Protein AF-A0AAW2CF55-F1 (afdb_monomer)

InterPro domains:
  IPR041266 EDS1, EP domain [PF18117] (51-188)
  IPR044214 EDS1-like [PTHR47090] (1-187)

Sequence (195 aa):
MNTTLKGLGLSTRARLCLRVVGELGNRKDGNQKRIDAKKTDIERAMNYLQEDYRLHCG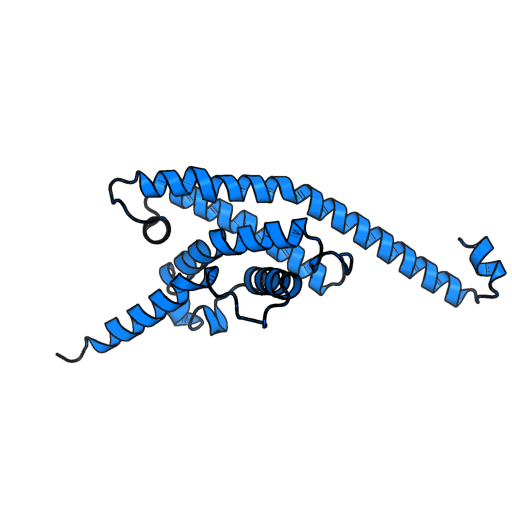QSVSSLGCYDAFKLQETYTDFDAHVKGLELAGIWDEIIEMLKRYELPNAFKGEKKWVELGTRYCRFSEPLSITNYYRHLKNKDTRAYMDRGRPKHYRFTQRWFEHAQRMPIGSCGESCFWANVEELCIKTSGLGGFA

Nearest PDB structures (foldseek):
  8zf0-assembly1_B  TM=9.505E-01  e=4.241E-12  Oryza sativa Japonica Group
  8yn1-assembly1_A  TM=9.330E-01  e=7.347E-10  Arabidopsis thaliana
  8zw9-assembly1_B  TM=8.986E-01  e=1.835E-09  Arabidopsis thaliana
  7xdd-assembly1_B  TM=8.530E-01  e=7.347E-10  Arabidopsis thaliana
  7xey-assembly1_A  TM=8.522E-01  e=1.442E-09  Arabidopsis thaliana

Structure (mmCIF, N/CA/C/O backbone):
data_AF-A0AAW2CF55-F1
#
_entry.id   AF-A0AAW2CF55-F1
#
loop_
_atom_site.group_PDB
_atom_site.id
_atom_site.type_symbol
_atom_site.label_atom_id
_atom_site.label_alt_id
_atom_site.label_comp_id
_atom_site.label_asym_id
_atom_site.label_entity_id
_atom_site.label_seq_id
_atom_site.pdbx_PDB_ins_code
_atom_site.Cartn_x
_atom_site.Cartn_y
_atom_site.Cartn_z
_atom_site.occupancy
_atom_site.B_iso_or_equiv
_atom_site.auth_seq_id
_atom_site.auth_comp_id
_atom_site.auth_asym_id
_atom_site.auth_atom_id
_atom_site.pdbx_PDB_model_num
ATOM 1 N N . MET A 1 1 ? -17.648 1.651 35.417 1.00 64.19 1 MET A N 1
ATOM 2 C CA . MET A 1 1 ? -18.608 1.309 34.337 1.00 64.19 1 MET A CA 1
ATOM 3 C C . MET A 1 1 ? -19.873 0.616 34.852 1.00 64.19 1 MET A C 1
ATOM 5 O O . MET A 1 1 ? -20.956 1.099 34.572 1.00 64.19 1 MET A O 1
ATOM 9 N N . ASN A 1 2 ? -19.795 -0.481 35.619 1.00 67.38 2 ASN A N 1
ATOM 10 C CA . ASN A 1 2 ? -20.988 -1.278 35.966 1.00 67.38 2 ASN A CA 1
ATOM 11 C C . ASN A 1 2 ? -22.012 -0.547 36.872 1.00 67.38 2 ASN A C 1
ATOM 13 O O . ASN A 1 2 ? -23.214 -0.697 36.682 1.00 67.38 2 ASN A O 1
ATOM 17 N N . THR A 1 3 ? -21.554 0.279 37.816 1.00 71.44 3 THR A N 1
ATOM 18 C CA . THR A 1 3 ? -22.398 1.147 38.664 1.00 71.44 3 THR A CA 1
ATOM 19 C C . THR A 1 3 ? -23.093 2.244 37.856 1.00 71.44 3 THR A C 1
ATOM 21 O O . THR A 1 3 ? -24.298 2.429 37.986 1.00 71.44 3 THR A O 1
ATOM 24 N N . THR A 1 4 ? -22.372 2.890 36.938 1.00 73.88 4 THR A N 1
ATOM 25 C CA . THR A 1 4 ? -22.913 3.899 36.012 1.00 73.88 4 THR A CA 1
ATOM 26 C C . THR A 1 4 ? -23.970 3.310 35.073 1.00 73.88 4 THR A C 1
ATOM 28 O O . THR A 1 4 ? -25.042 3.876 34.908 1.00 73.88 4 THR A O 1
ATOM 31 N N . LEU A 1 5 ? -23.711 2.125 34.506 1.00 77.69 5 LEU A N 1
ATOM 32 C CA . LEU A 1 5 ? -24.647 1.446 33.603 1.00 77.69 5 LEU A CA 1
ATOM 33 C C . LEU A 1 5 ? -25.899 0.919 34.327 1.00 77.69 5 LEU A C 1
ATOM 35 O O . LEU A 1 5 ? -26.957 0.814 33.712 1.00 77.69 5 LEU A O 1
ATOM 39 N N . LYS A 1 6 ? -25.797 0.587 35.624 1.00 74.69 6 LYS A N 1
ATOM 40 C CA . LYS A 1 6 ? -26.963 0.293 36.476 1.00 74.69 6 LYS A CA 1
ATOM 41 C C . LYS A 1 6 ? -27.821 1.542 36.702 1.00 74.69 6 LYS A C 1
ATOM 43 O O . LYS A 1 6 ? -29.037 1.435 36.619 1.00 74.69 6 LYS A O 1
ATOM 48 N N . GLY A 1 7 ? -27.195 2.703 36.915 1.00 82.69 7 GLY A N 1
ATOM 49 C CA . GLY A 1 7 ? -27.890 3.992 37.050 1.00 82.69 7 GLY A CA 1
ATOM 50 C C . GLY A 1 7 ? -28.679 4.414 35.803 1.00 82.69 7 GLY A C 1
ATOM 51 O O . GLY A 1 7 ? -29.640 5.160 35.920 1.00 82.69 7 GLY A O 1
ATOM 52 N N . LEU A 1 8 ? -28.329 3.879 34.628 1.00 87.69 8 LEU A N 1
ATOM 53 C CA . LEU A 1 8 ? -29.045 4.092 33.362 1.00 87.69 8 LEU A CA 1
ATOM 54 C C . LEU A 1 8 ? -30.219 3.117 33.132 1.00 87.69 8 LEU A C 1
ATOM 56 O O . LEU A 1 8 ? -30.770 3.075 32.036 1.00 87.69 8 LEU A O 1
ATOM 60 N N . GLY A 1 9 ? -30.572 2.273 34.109 1.00 90.38 9 GLY A N 1
ATOM 61 C CA . GLY A 1 9 ? -31.690 1.325 33.984 1.00 90.38 9 GLY A CA 1
ATOM 62 C C . GLY A 1 9 ? -31.460 0.172 32.993 1.00 90.38 9 GLY A C 1
ATOM 63 O O . GLY A 1 9 ? -32.392 -0.556 32.662 1.00 90.38 9 GLY A O 1
ATOM 64 N N . LEU A 1 10 ? -30.227 -0.033 32.513 1.00 90.94 10 LEU A N 1
ATOM 65 C CA . LEU A 1 10 ? -29.921 -1.063 31.515 1.00 90.94 10 LEU A CA 1
ATOM 66 C C . LEU A 1 10 ? -30.079 -2.477 32.081 1.00 90.94 10 LEU A C 1
ATOM 68 O O . LEU A 1 10 ? -29.616 -2.768 33.186 1.00 90.94 10 LEU A O 1
ATOM 72 N N . SER A 1 11 ? -30.630 -3.397 31.285 1.00 93.56 11 SER A N 1
ATOM 73 C CA . SER A 1 11 ? -30.715 -4.817 31.648 1.00 93.56 11 SER A CA 1
ATOM 74 C C . SER A 1 11 ? -29.328 -5.457 31.803 1.00 93.56 11 SER A C 1
ATOM 76 O O . SER A 1 11 ? -28.333 -4.989 31.243 1.00 93.56 11 SER A O 1
ATOM 78 N N . THR A 1 12 ? -29.235 -6.575 32.531 1.00 91.69 12 THR A N 1
ATOM 79 C CA . THR A 1 12 ? -27.969 -7.321 32.672 1.00 91.69 12 THR A CA 1
ATOM 80 C C . THR A 1 12 ? -27.378 -7.709 31.317 1.00 91.69 12 THR A C 1
ATOM 82 O O . THR A 1 12 ? -26.177 -7.542 31.114 1.00 91.69 12 THR A O 1
ATOM 85 N N . ARG A 1 13 ? -28.218 -8.142 30.366 1.00 93.62 13 ARG A N 1
ATOM 86 C CA . ARG A 1 13 ? -27.789 -8.484 29.003 1.00 93.62 13 ARG A CA 1
ATOM 87 C C . ARG A 1 13 ? -27.205 -7.274 28.274 1.00 93.62 13 ARG A C 1
ATOM 89 O O . ARG A 1 13 ? -26.109 -7.380 27.736 1.00 93.62 13 ARG A O 1
ATOM 96 N N . ALA A 1 14 ? -27.881 -6.124 28.314 1.00 93.62 14 ALA A N 1
ATOM 97 C CA . ALA A 1 14 ? -27.384 -4.899 27.685 1.00 93.62 14 ALA A CA 1
ATOM 98 C C . ALA A 1 14 ? -26.019 -4.476 28.257 1.00 93.62 14 ALA A C 1
ATOM 100 O O . ALA A 1 14 ? -25.100 -4.150 27.507 1.00 93.62 14 ALA A O 1
ATOM 101 N N . ARG A 1 15 ? -25.840 -4.566 29.582 1.00 93.06 15 ARG A N 1
ATOM 102 C CA . ARG A 1 15 ? -24.554 -4.269 30.236 1.00 93.06 15 ARG A CA 1
ATOM 103 C C . ARG A 1 15 ? -23.432 -5.220 29.812 1.00 93.06 15 ARG A C 1
ATOM 105 O O . ARG A 1 15 ? -22.301 -4.770 29.640 1.00 93.06 15 ARG A O 1
ATOM 112 N N . LEU A 1 16 ? -23.726 -6.512 29.641 1.00 93.75 16 LEU A N 1
ATOM 113 C CA . LEU A 1 16 ? -22.752 -7.491 29.144 1.00 93.75 16 LEU A CA 1
ATOM 114 C C . LEU A 1 16 ? -22.355 -7.196 27.695 1.00 93.75 16 LEU A C 1
ATOM 116 O O . LEU A 1 16 ? -21.165 -7.164 27.396 1.00 93.75 16 LEU A O 1
ATOM 120 N N . CYS A 1 17 ? -23.319 -6.896 26.820 1.00 94.62 17 CYS A N 1
ATOM 121 C CA . CYS A 1 17 ? -23.030 -6.499 25.441 1.00 94.62 17 CYS A CA 1
ATOM 122 C C . CYS A 1 17 ? -22.121 -5.260 25.387 1.00 94.62 17 CYS A C 1
ATOM 124 O O . CYS A 1 17 ? -21.127 -5.266 24.666 1.00 94.62 17 CYS A O 1
ATOM 126 N N . LEU A 1 18 ? -22.398 -4.231 26.197 1.00 94.06 18 LEU A N 1
ATOM 127 C CA . LEU A 1 18 ? -21.553 -3.033 26.268 1.00 94.06 18 LEU A CA 1
ATOM 128 C C . LEU A 1 18 ? -20.136 -3.330 26.773 1.00 94.06 18 LEU A C 1
ATOM 130 O O . LEU A 1 18 ? -19.180 -2.734 26.283 1.00 94.06 18 LEU A O 1
ATOM 134 N N . ARG A 1 19 ? -19.976 -4.268 27.716 1.00 93.00 19 ARG A N 1
ATOM 135 C CA . ARG A 1 19 ? -18.647 -4.711 28.164 1.00 93.00 19 ARG A CA 1
ATOM 136 C C . ARG A 1 19 ? -17.863 -5.354 27.024 1.00 93.00 19 ARG A C 1
ATOM 138 O O . ARG A 1 19 ? -16.717 -4.981 26.811 1.00 93.00 19 ARG A O 1
ATOM 145 N N . VAL A 1 20 ? -18.490 -6.265 26.279 1.00 93.94 20 VAL A N 1
ATOM 146 C CA . VAL A 1 20 ? -17.856 -6.931 25.130 1.00 93.94 20 VAL A CA 1
ATOM 147 C C . VAL A 1 20 ? -17.437 -5.909 24.070 1.00 93.94 20 VAL A C 1
ATOM 149 O O . VAL A 1 20 ? -16.330 -5.993 23.545 1.00 93.94 20 VAL A O 1
ATOM 152 N N . VAL A 1 21 ? -18.276 -4.903 23.795 1.00 93.19 21 VAL A N 1
ATOM 153 C CA . VAL A 1 21 ? -17.929 -3.796 22.887 1.00 93.19 21 VAL A CA 1
ATOM 154 C C . VAL A 1 21 ? -16.728 -2.999 23.410 1.00 93.19 21 VAL A C 1
ATOM 156 O O . VAL A 1 21 ? -15.814 -2.707 22.641 1.00 93.19 21 VAL A O 1
ATOM 159 N N . GLY A 1 22 ? -16.685 -2.690 24.709 1.00 93.44 22 GLY A N 1
ATOM 160 C CA . GLY A 1 22 ? -15.542 -2.012 25.330 1.00 93.44 22 GLY A CA 1
ATOM 161 C C . GLY A 1 22 ? -14.242 -2.820 25.22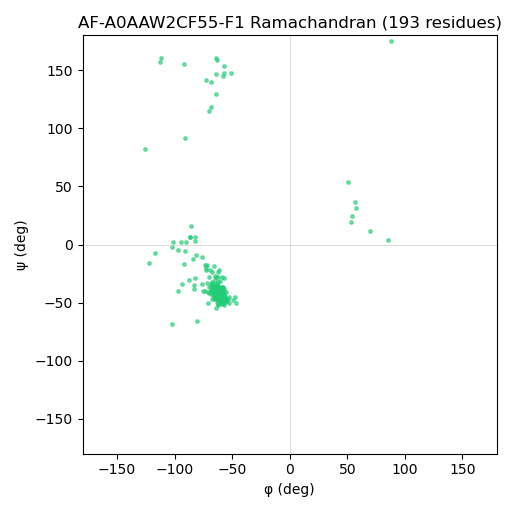9 1.00 93.44 22 GLY A C 1
ATOM 162 O O . GLY A 1 22 ? -13.205 -2.289 24.843 1.00 93.44 22 GLY A O 1
ATOM 163 N N . GLU A 1 23 ? -14.298 -4.124 25.498 1.00 95.94 23 GLU A N 1
ATOM 164 C CA . GLU A 1 23 ? -13.148 -5.025 25.353 1.00 95.94 23 GLU A CA 1
ATOM 165 C C . GLU A 1 23 ? -12.686 -5.170 23.899 1.00 95.94 23 GLU A C 1
ATOM 167 O O . GLU A 1 23 ? -11.490 -5.320 23.646 1.00 95.94 23 GLU A O 1
ATOM 172 N N . LEU A 1 24 ? -13.612 -5.133 22.936 1.00 95.38 24 LEU A N 1
ATOM 173 C CA . LEU A 1 24 ? -13.274 -5.104 21.516 1.00 95.38 24 LEU A CA 1
ATOM 174 C C . LEU A 1 24 ? -12.542 -3.805 21.152 1.00 95.38 24 LEU A C 1
ATOM 176 O O . LEU A 1 24 ? -11.552 -3.861 20.427 1.00 95.38 24 LEU A O 1
ATOM 180 N N . GLY A 1 25 ? -12.982 -2.658 21.681 1.00 95.69 25 GLY A N 1
ATOM 181 C CA . GLY A 1 25 ? -12.283 -1.377 21.531 1.00 95.69 25 GLY A CA 1
ATOM 182 C C . GLY A 1 25 ? -10.843 -1.446 22.044 1.00 95.69 25 GLY A C 1
ATOM 183 O O . GLY A 1 25 ? -9.908 -1.213 21.284 1.00 95.69 25 GLY A O 1
ATOM 184 N N . ASN A 1 26 ? -10.655 -1.916 23.280 1.00 96.62 26 ASN A N 1
ATOM 185 C CA . ASN A 1 26 ? -9.322 -2.082 23.872 1.00 96.62 26 ASN A CA 1
ATOM 186 C C . ASN A 1 26 ? -8.416 -3.011 23.042 1.00 96.62 26 ASN A C 1
ATOM 188 O O . ASN A 1 26 ? -7.215 -2.767 22.917 1.00 96.62 26 ASN A O 1
ATOM 192 N N . ARG A 1 27 ? -8.980 -4.077 22.454 1.00 97.62 27 ARG A N 1
ATOM 193 C CA . ARG A 1 27 ? -8.248 -4.975 21.548 1.00 97.62 27 ARG A CA 1
ATOM 194 C C . ARG A 1 27 ? -7.804 -4.264 20.270 1.00 97.62 27 ARG A C 1
ATOM 196 O O . ARG A 1 27 ? -6.652 -4.428 19.874 1.00 97.62 27 ARG A O 1
ATOM 203 N N . LYS A 1 28 ? -8.672 -3.449 19.657 1.00 98.06 28 LYS A N 1
ATOM 204 C CA . LYS A 1 28 ? -8.317 -2.632 18.484 1.00 98.06 28 LYS A CA 1
ATOM 205 C C . LYS A 1 28 ? -7.195 -1.645 18.800 1.00 98.06 28 LYS A C 1
ATOM 207 O O . LYS A 1 28 ? -6.267 -1.522 18.008 1.00 98.06 28 LYS A O 1
ATOM 212 N N . ASP A 1 29 ? -7.229 -1.013 19.969 1.00 97.25 29 ASP A N 1
ATOM 213 C CA . ASP A 1 29 ? -6.182 -0.079 20.399 1.00 97.25 29 ASP A CA 1
ATOM 214 C C . ASP A 1 29 ? -4.847 -0.793 20.665 1.00 97.25 29 ASP A C 1
ATOM 216 O O . ASP A 1 29 ? -3.778 -0.296 20.309 1.00 97.25 29 ASP A O 1
ATOM 220 N N . GLY A 1 30 ? -4.885 -1.989 21.259 1.00 98.19 30 GLY A N 1
ATOM 221 C CA . GLY A 1 30 ? -3.695 -2.828 21.428 1.00 98.19 30 GLY A CA 1
ATOM 222 C C . GLY A 1 30 ? -3.086 -3.255 20.089 1.00 98.19 30 GLY A C 1
ATOM 223 O O . GLY A 1 30 ? -1.872 -3.183 19.897 1.00 98.19 30 GLY A O 1
ATOM 224 N N . ASN A 1 31 ? -3.933 -3.640 19.136 1.00 98.19 31 ASN A N 1
ATOM 225 C CA . ASN A 1 31 ? -3.533 -3.960 17.770 1.00 98.19 31 ASN A CA 1
ATOM 226 C C . ASN A 1 31 ? -2.918 -2.756 17.047 1.00 98.19 31 ASN A C 1
ATOM 228 O O . ASN A 1 31 ? -1.863 -2.895 16.431 1.00 98.19 31 ASN A O 1
ATOM 232 N N . GLN A 1 32 ? -3.522 -1.574 17.189 1.00 97.81 32 GLN A N 1
ATOM 233 C CA . GLN A 1 32 ? -2.989 -0.327 16.649 1.00 97.81 32 GLN A CA 1
ATOM 234 C C . GLN A 1 32 ? -1.568 -0.065 17.147 1.00 97.81 32 GLN A C 1
ATOM 236 O O . GLN A 1 32 ? -0.678 0.187 16.343 1.00 97.81 32 GLN A O 1
ATOM 241 N N . LYS A 1 33 ? -1.326 -0.195 18.457 1.00 98.00 33 LYS A N 1
ATOM 242 C CA . LYS A 1 33 ? 0.010 -0.004 19.048 1.00 98.00 33 LYS A CA 1
ATOM 243 C C . LYS A 1 33 ? 1.042 -0.985 18.490 1.00 98.00 33 LYS A C 1
ATOM 245 O O . LYS A 1 33 ? 2.177 -0.595 18.236 1.00 98.00 33 LYS A O 1
ATOM 250 N N . ARG A 1 34 ? 0.654 -2.248 18.275 1.00 97.75 34 ARG A N 1
ATOM 251 C CA . ARG A 1 34 ? 1.528 -3.267 17.666 1.00 97.75 34 ARG A CA 1
ATOM 252 C C . ARG A 1 34 ? 1.887 -2.922 16.222 1.00 97.75 34 ARG A C 1
ATOM 254 O O . ARG A 1 34 ? 3.031 -3.107 15.828 1.00 97.75 34 ARG A O 1
ATOM 261 N N . ILE A 1 35 ? 0.927 -2.420 15.448 1.00 97.75 35 ILE A N 1
ATOM 262 C CA . ILE A 1 35 ? 1.153 -1.978 14.068 1.00 97.75 35 ILE A CA 1
ATOM 263 C C . ILE A 1 35 ? 1.983 -0.689 14.024 1.00 97.75 35 ILE A C 1
ATOM 265 O O . ILE A 1 35 ? 2.925 -0.599 13.243 1.00 97.75 35 ILE A O 1
ATOM 269 N N . ASP A 1 36 ? 1.720 0.267 14.915 1.00 97.44 36 ASP A N 1
ATOM 270 C CA . ASP A 1 36 ? 2.527 1.482 15.066 1.00 97.44 36 ASP A CA 1
ATOM 271 C C . ASP A 1 36 ? 3.989 1.163 15.410 1.00 97.44 36 ASP A C 1
ATOM 273 O O . ASP A 1 36 ? 4.890 1.811 14.880 1.00 97.44 36 ASP A O 1
ATOM 277 N N . ALA A 1 37 ? 4.248 0.129 16.215 1.00 97.31 37 ALA A N 1
ATOM 278 C CA . ALA A 1 37 ? 5.608 -0.314 16.520 1.00 97.31 37 ALA A CA 1
ATOM 279 C C . ALA A 1 37 ? 6.371 -0.836 15.286 1.00 97.31 37 ALA A C 1
ATOM 281 O O . ALA A 1 37 ? 7.588 -0.704 15.237 1.00 97.31 37 ALA A O 1
ATOM 282 N N . LYS A 1 38 ? 5.675 -1.367 14.269 1.00 97.19 38 LYS A N 1
ATOM 283 C CA . LYS A 1 38 ? 6.289 -1.832 13.008 1.00 97.19 38 LYS A CA 1
ATOM 284 C C . LYS A 1 38 ? 6.673 -0.694 12.067 1.00 97.19 38 LYS A C 1
ATOM 286 O O . LYS A 1 38 ? 7.362 -0.925 11.076 1.00 97.19 38 LYS A O 1
ATOM 291 N N . LYS A 1 39 ? 6.237 0.540 12.346 1.00 96.81 39 LYS A N 1
ATOM 292 C CA . LYS A 1 39 ? 6.522 1.699 11.493 1.00 96.81 39 LYS A CA 1
ATOM 293 C C . LYS A 1 39 ? 8.024 1.905 11.297 1.00 96.81 39 LYS A C 1
ATOM 295 O O . LYS A 1 39 ? 8.445 2.183 10.182 1.00 96.81 39 LYS A O 1
ATOM 300 N N . THR A 1 40 ? 8.820 1.727 12.346 1.00 96.25 40 THR A N 1
ATOM 301 C CA . THR A 1 40 ? 10.280 1.882 12.284 1.00 96.25 40 THR A CA 1
ATOM 302 C C . THR A 1 40 ? 10.925 0.886 11.322 1.00 96.25 40 THR A C 1
ATOM 304 O O . THR A 1 40 ? 11.816 1.263 10.565 1.00 96.25 40 THR A O 1
ATOM 307 N N . ASP A 1 41 ? 10.452 -0.360 11.293 1.00 96.19 41 ASP A N 1
ATOM 308 C CA . ASP A 1 41 ? 10.946 -1.383 10.368 1.00 96.19 41 ASP A CA 1
ATOM 309 C C . ASP A 1 41 ? 10.529 -1.080 8.924 1.00 96.19 41 ASP A C 1
ATOM 311 O O . ASP A 1 41 ? 11.357 -1.164 8.015 1.00 96.19 41 ASP A O 1
ATOM 315 N N . ILE A 1 42 ? 9.281 -0.635 8.720 1.00 97.50 42 ILE A N 1
ATOM 316 C CA . ILE A 1 42 ? 8.797 -0.167 7.413 1.00 97.50 42 ILE A CA 1
ATOM 317 C C . ILE A 1 42 ? 9.664 0.997 6.909 1.00 97.50 42 ILE A C 1
ATOM 319 O O . ILE A 1 42 ? 10.080 1.013 5.753 1.00 97.50 42 ILE A O 1
ATOM 323 N N . GLU A 1 43 ? 9.930 1.988 7.759 1.00 96.44 43 GLU A N 1
ATOM 324 C CA . GLU A 1 43 ? 10.740 3.155 7.408 1.00 96.44 43 GLU A CA 1
ATOM 325 C C . GLU A 1 43 ? 12.185 2.771 7.103 1.00 96.44 43 GLU A C 1
ATOM 327 O O . GLU A 1 43 ? 12.720 3.226 6.097 1.00 96.44 43 GLU A O 1
ATOM 332 N N . ARG A 1 44 ? 12.791 1.882 7.898 1.00 95.81 44 ARG A N 1
ATOM 333 C CA . ARG A 1 44 ? 14.150 1.384 7.656 1.00 95.81 44 ARG A CA 1
ATOM 334 C C . ARG A 1 44 ? 14.259 0.692 6.297 1.00 95.81 44 ARG A C 1
ATOM 336 O O . ARG A 1 44 ? 15.140 1.035 5.514 1.00 95.81 44 ARG A O 1
ATOM 343 N N . ALA A 1 45 ? 13.359 -0.248 6.004 1.00 96.19 45 ALA A N 1
ATOM 344 C CA . ALA A 1 45 ? 13.360 -0.965 4.731 1.00 96.19 45 ALA A CA 1
ATOM 345 C C . ALA A 1 45 ? 13.083 -0.026 3.545 1.00 96.19 45 ALA A C 1
ATOM 347 O O . ALA A 1 45 ? 13.723 -0.139 2.503 1.00 96.19 45 ALA A O 1
ATOM 348 N N . MET A 1 46 ? 12.173 0.940 3.700 1.00 95.44 46 MET A N 1
ATOM 349 C CA . MET A 1 46 ? 11.909 1.927 2.653 1.00 95.44 46 MET A CA 1
ATOM 350 C C . MET A 1 46 ? 13.081 2.872 2.403 1.00 95.44 46 MET A C 1
ATOM 352 O O . MET A 1 46 ? 13.346 3.173 1.244 1.00 95.44 46 MET A O 1
ATOM 356 N N . ASN A 1 47 ? 13.759 3.342 3.451 1.00 94.56 47 ASN A N 1
ATOM 357 C CA . ASN A 1 47 ? 14.912 4.228 3.302 1.00 94.56 47 ASN A CA 1
ATOM 358 C C . ASN A 1 47 ? 16.043 3.511 2.556 1.00 94.56 47 ASN A C 1
ATOM 360 O O . ASN A 1 47 ? 16.595 4.084 1.625 1.00 94.56 47 ASN A O 1
ATOM 364 N N . TYR A 1 48 ? 16.287 2.234 2.869 1.00 94.56 48 TYR A N 1
ATOM 365 C CA . TYR A 1 48 ? 17.236 1.411 2.116 1.00 94.56 48 TYR A CA 1
ATOM 366 C C . TYR A 1 48 ? 16.898 1.344 0.618 1.00 94.56 48 TYR A C 1
ATOM 368 O O . TYR A 1 48 ? 17.755 1.541 -0.238 1.00 94.56 48 TYR A O 1
ATOM 376 N N . LEU A 1 49 ? 15.626 1.111 0.274 1.00 91.94 49 LEU A N 1
ATOM 377 C CA . LEU A 1 49 ? 15.204 1.054 -1.130 1.00 91.94 49 LEU A CA 1
ATOM 378 C C . LEU A 1 49 ? 15.294 2.417 -1.842 1.00 91.94 49 LEU A C 1
ATOM 380 O O . LEU A 1 49 ? 15.525 2.465 -3.048 1.00 91.94 49 LEU A O 1
ATOM 384 N N . GLN A 1 50 ? 15.067 3.517 -1.121 1.00 89.56 50 GLN A N 1
ATOM 385 C CA . GLN A 1 50 ? 15.002 4.871 -1.684 1.00 89.56 50 GLN A CA 1
ATOM 386 C C . GLN A 1 50 ? 16.362 5.520 -1.869 1.00 89.56 50 GLN A C 1
ATOM 388 O O . GLN A 1 50 ? 16.551 6.235 -2.853 1.00 89.56 50 GLN A O 1
ATOM 393 N N . GLU A 1 51 ? 17.260 5.284 -0.923 1.00 89.38 51 GLU A N 1
ATOM 394 C CA . GLU A 1 51 ? 18.563 5.924 -0.863 1.00 89.38 51 GLU A CA 1
ATOM 395 C C . GLU A 1 51 ? 19.620 4.941 -1.364 1.00 89.38 51 GLU A C 1
ATOM 397 O O . GLU A 1 51 ? 20.125 5.097 -2.473 1.00 89.38 51 GLU A O 1
ATOM 402 N N . ASP A 1 52 ? 19.883 3.869 -0.613 1.00 89.25 52 ASP A N 1
ATOM 403 C CA . ASP A 1 52 ? 20.989 2.949 -0.893 1.00 89.25 52 ASP A CA 1
ATOM 404 C C . ASP A 1 52 ? 20.814 2.214 -2.228 1.00 89.25 52 ASP A C 1
ATOM 406 O O . ASP A 1 52 ? 21.675 2.287 -3.108 1.00 89.25 52 ASP A O 1
ATOM 410 N N . TYR A 1 53 ? 19.674 1.543 -2.426 1.00 89.94 53 TYR A N 1
ATOM 411 C CA . TYR A 1 53 ? 19.449 0.770 -3.649 1.00 89.94 53 TYR A CA 1
ATOM 412 C C . TYR A 1 53 ? 19.357 1.669 -4.885 1.00 89.94 53 TYR A C 1
ATOM 414 O O . TYR A 1 53 ? 19.887 1.344 -5.950 1.00 89.94 53 TYR A O 1
ATOM 422 N N . ARG A 1 54 ? 18.722 2.836 -4.747 1.00 86.69 54 ARG A N 1
ATOM 423 C CA . ARG A 1 54 ? 18.597 3.791 -5.847 1.00 86.69 54 ARG A CA 1
ATOM 424 C C . ARG A 1 54 ? 19.951 4.348 -6.277 1.00 86.69 54 ARG A C 1
ATOM 426 O O . ARG A 1 54 ? 20.204 4.442 -7.478 1.00 86.69 54 ARG A O 1
ATOM 433 N N . LEU A 1 55 ? 20.805 4.699 -5.316 1.00 86.56 55 LEU A N 1
ATOM 434 C CA . LEU A 1 55 ? 22.171 5.147 -5.576 1.00 86.56 55 LEU A CA 1
ATOM 435 C C . LEU A 1 55 ? 22.989 4.046 -6.253 1.00 86.56 55 LEU A C 1
ATOM 437 O O . LEU A 1 55 ? 23.625 4.317 -7.269 1.00 86.56 55 LEU A O 1
ATOM 441 N N . HIS A 1 56 ? 22.901 2.807 -5.756 1.00 85.56 56 HIS A N 1
ATOM 442 C CA . HIS A 1 56 ? 23.567 1.646 -6.358 1.00 85.56 56 HIS A CA 1
ATOM 443 C C . HIS A 1 56 ? 23.190 1.467 -7.831 1.00 85.56 56 HIS A C 1
ATOM 445 O O . HIS A 1 56 ? 24.063 1.334 -8.684 1.00 85.56 56 HIS A O 1
ATOM 451 N N . CYS A 1 57 ? 21.898 1.545 -8.156 1.00 85.12 57 CYS A N 1
ATOM 452 C CA . CYS A 1 57 ? 21.441 1.453 -9.542 1.00 85.12 57 CYS A CA 1
ATOM 453 C C . CYS A 1 57 ? 22.016 2.582 -10.410 1.00 85.12 57 CYS A C 1
ATOM 455 O O . CYS A 1 57 ? 22.514 2.325 -11.504 1.00 85.12 57 CYS A O 1
ATOM 457 N N . GLY A 1 58 ? 22.007 3.820 -9.903 1.00 80.00 58 GLY A N 1
ATOM 458 C CA . GLY A 1 58 ? 22.538 4.985 -10.616 1.00 80.00 58 GLY A CA 1
ATOM 459 C C . GLY A 1 58 ? 24.059 4.970 -10.813 1.00 80.00 58 GLY A C 1
ATOM 460 O O . GLY A 1 58 ? 24.554 5.614 -11.732 1.00 80.00 58 GLY A O 1
ATOM 461 N N . GLN A 1 59 ? 24.795 4.239 -9.973 1.00 78.00 59 GLN A N 1
ATOM 462 C CA . GLN A 1 59 ? 26.251 4.072 -10.060 1.00 78.00 59 GLN A CA 1
ATOM 463 C C . GLN A 1 59 ? 26.671 2.777 -10.770 1.00 78.00 59 GLN A C 1
ATOM 465 O O . GLN A 1 59 ? 27.865 2.547 -10.970 1.00 78.00 59 GLN A O 1
ATOM 470 N N . SER A 1 60 ? 25.714 1.921 -11.137 1.00 70.19 60 SER A N 1
ATOM 471 C CA . SER A 1 60 ? 25.995 0.641 -11.781 1.00 70.19 60 SER A CA 1
ATOM 472 C C . SER A 1 60 ? 26.654 0.826 -13.153 1.00 70.19 60 SER A C 1
ATOM 474 O O . SER A 1 60 ? 26.359 1.768 -13.890 1.00 70.19 60 SER A O 1
ATOM 476 N N . VAL A 1 61 ? 27.544 -0.106 -13.515 1.00 58.41 61 VAL A N 1
ATOM 477 C CA . VAL A 1 61 ? 28.338 -0.068 -14.763 1.00 58.41 61 VAL A CA 1
ATOM 478 C C . VAL A 1 61 ? 27.452 -0.028 -16.012 1.00 58.41 61 VAL A C 1
ATOM 480 O O . VAL A 1 61 ? 27.842 0.523 -17.037 1.00 58.41 61 VAL A O 1
ATOM 483 N N . SER A 1 62 ? 26.245 -0.584 -15.925 1.00 62.22 62 SER A N 1
ATOM 484 C CA . SER A 1 62 ? 25.274 -0.607 -17.014 1.00 62.22 62 SER A CA 1
ATOM 485 C C . SER A 1 62 ? 24.481 0.700 -17.154 1.00 62.22 62 SER A C 1
ATOM 487 O O . SER A 1 62 ? 23.774 0.866 -18.147 1.00 62.22 62 SER A O 1
ATOM 489 N N . SER A 1 63 ? 24.596 1.650 -16.209 1.00 65.00 63 SER A N 1
ATOM 490 C CA . SER A 1 63 ? 23.804 2.895 -16.125 1.00 65.00 63 SER A CA 1
ATOM 491 C C . SER A 1 63 ? 22.282 2.682 -16.153 1.00 65.00 63 SER A C 1
ATOM 493 O O . SER A 1 63 ? 21.510 3.594 -16.455 1.00 65.00 63 SER A O 1
ATOM 495 N N . LEU A 1 64 ? 21.842 1.459 -15.851 1.00 71.19 64 LEU A N 1
ATOM 496 C CA . LEU A 1 64 ? 20.441 1.072 -15.890 1.00 71.19 64 LEU A CA 1
ATOM 497 C C . LEU A 1 64 ? 19.678 1.704 -14.722 1.00 71.19 64 LEU A C 1
ATOM 499 O O . LEU A 1 64 ? 20.165 1.789 -13.594 1.00 71.19 64 LEU A O 1
ATOM 503 N N . GLY A 1 65 ? 18.440 2.126 -14.983 1.00 80.94 65 GLY A N 1
ATOM 504 C CA . GLY A 1 65 ? 17.535 2.553 -13.919 1.00 80.94 65 GLY A CA 1
ATOM 505 C C . GLY A 1 65 ? 17.205 1.396 -12.969 1.00 80.94 65 GLY A C 1
ATOM 506 O O . GLY A 1 65 ? 17.314 0.226 -13.335 1.00 80.94 65 GLY A O 1
ATOM 507 N N . CYS A 1 66 ? 16.732 1.709 -11.755 1.00 84.25 66 CYS A N 1
ATOM 508 C CA . CYS A 1 66 ? 16.458 0.688 -10.732 1.00 84.25 66 CYS A CA 1
ATOM 509 C C . CYS A 1 66 ? 15.476 -0.392 -11.191 1.00 84.25 66 CYS A C 1
ATOM 511 O O . CYS A 1 66 ? 15.545 -1.523 -10.731 1.00 84.25 66 CYS A O 1
ATOM 513 N N . TYR A 1 67 ? 14.563 -0.044 -12.099 1.00 86.12 67 TYR A N 1
ATOM 514 C CA . TYR A 1 67 ? 13.630 -0.994 -12.687 1.00 86.12 67 TYR A CA 1
ATOM 515 C C . TYR A 1 67 ? 14.349 -2.097 -13.477 1.00 86.12 67 TYR A C 1
ATOM 517 O O . TYR A 1 67 ? 14.110 -3.279 -13.237 1.00 86.12 67 TYR A O 1
ATOM 525 N N . ASP A 1 68 ? 15.244 -1.716 -14.388 1.00 85.50 68 ASP A N 1
ATOM 526 C CA . ASP A 1 68 ? 15.951 -2.653 -15.261 1.00 85.50 68 ASP A CA 1
ATOM 527 C C . ASP A 1 68 ? 17.021 -3.434 -14.490 1.00 85.50 68 ASP A C 1
ATOM 529 O O . ASP A 1 68 ? 17.117 -4.650 -14.648 1.00 85.50 68 ASP A O 1
ATOM 533 N N . ALA A 1 69 ? 17.751 -2.774 -13.581 1.00 85.56 69 ALA A N 1
ATOM 534 C CA . ALA A 1 69 ? 18.707 -3.436 -12.689 1.00 85.56 69 ALA A CA 1
ATOM 535 C C . ALA A 1 69 ? 18.028 -4.537 -11.853 1.00 85.56 69 ALA A C 1
ATOM 537 O O . ALA A 1 69 ? 18.467 -5.688 -11.845 1.00 85.56 69 ALA A O 1
ATOM 538 N N . PHE A 1 70 ? 16.877 -4.227 -11.246 1.00 86.25 70 PHE A N 1
ATOM 539 C CA . PHE A 1 70 ? 16.099 -5.198 -10.478 1.00 86.25 70 PHE A CA 1
ATOM 540 C C . PHE A 1 70 ? 15.542 -6.336 -11.346 1.00 86.25 70 PHE A C 1
ATOM 542 O O . PHE A 1 70 ? 15.378 -7.465 -10.877 1.00 86.25 70 PHE A O 1
ATOM 549 N N . LYS A 1 71 ? 15.242 -6.064 -12.623 1.00 85.81 71 LYS A N 1
ATOM 550 C CA . LYS A 1 71 ? 14.767 -7.082 -13.569 1.00 85.81 71 LYS A CA 1
ATOM 551 C C . LYS A 1 71 ? 15.853 -8.108 -13.873 1.00 85.81 71 LYS A C 1
ATOM 553 O O . LYS A 1 71 ? 15.538 -9.293 -13.958 1.00 85.81 71 LYS A O 1
ATOM 558 N N . LEU A 1 72 ? 17.099 -7.661 -14.003 1.00 84.62 72 LEU A N 1
ATOM 559 C CA . LEU A 1 72 ? 18.256 -8.526 -14.230 1.00 84.62 72 LEU A CA 1
ATOM 560 C C . LEU A 1 72 ? 18.667 -9.273 -12.951 1.00 84.62 72 LEU A C 1
ATOM 562 O O . LEU A 1 72 ? 18.922 -10.472 -13.008 1.00 84.62 72 LEU A O 1
ATOM 566 N N . GLN A 1 73 ? 18.629 -8.596 -11.795 1.00 84.00 73 GLN A N 1
ATOM 567 C CA . GLN A 1 73 ? 19.005 -9.129 -10.477 1.00 84.00 73 GLN A CA 1
ATOM 568 C C . GLN A 1 73 ? 20.384 -9.812 -10.479 1.00 84.00 73 GLN A C 1
ATOM 570 O O . GLN A 1 73 ? 20.529 -10.967 -10.078 1.00 84.00 73 GLN A O 1
ATOM 575 N N . GLU A 1 74 ? 21.402 -9.098 -10.949 1.00 84.56 74 GLU A N 1
ATOM 576 C CA . GLU A 1 74 ? 22.758 -9.639 -11.110 1.00 84.56 74 GLU A CA 1
ATOM 577 C C . GLU A 1 74 ? 23.644 -9.411 -9.881 1.00 84.56 74 GLU A C 1
ATOM 579 O O . GLU A 1 74 ? 24.681 -10.059 -9.734 1.00 84.56 74 GLU A O 1
ATOM 584 N N . THR A 1 75 ? 23.254 -8.500 -8.983 1.00 86.19 75 THR A N 1
ATOM 585 C CA . THR A 1 75 ? 24.059 -8.120 -7.819 1.00 86.19 75 THR A CA 1
ATOM 586 C C . THR A 1 75 ? 23.425 -8.549 -6.501 1.00 86.19 75 THR A C 1
ATOM 588 O O . THR A 1 75 ? 22.210 -8.709 -6.374 1.00 86.19 75 THR A O 1
ATOM 591 N N . TYR A 1 76 ? 24.265 -8.680 -5.472 1.00 88.31 76 TYR A N 1
ATOM 592 C CA . TYR A 1 76 ? 23.804 -8.929 -4.106 1.00 88.31 76 TYR A CA 1
ATOM 593 C C . TYR A 1 76 ? 22.845 -7.827 -3.618 1.00 88.31 76 TYR A C 1
ATOM 595 O O . TYR A 1 76 ? 21.843 -8.120 -2.972 1.00 88.31 76 TYR A O 1
ATOM 603 N N . THR A 1 77 ? 23.084 -6.571 -4.005 1.00 89.62 77 THR A N 1
ATOM 604 C CA . THR A 1 77 ? 22.204 -5.443 -3.672 1.00 89.62 77 THR A CA 1
ATOM 605 C C . THR A 1 77 ? 20.805 -5.593 -4.284 1.00 89.62 77 THR A C 1
ATOM 607 O O . THR A 1 77 ? 19.816 -5.240 -3.645 1.00 89.62 77 THR A O 1
ATOM 610 N N . ASP A 1 78 ? 20.685 -6.163 -5.490 1.00 88.88 78 ASP A N 1
ATOM 611 C CA . ASP A 1 78 ? 19.376 -6.451 -6.099 1.00 88.88 78 ASP A CA 1
ATOM 612 C C . ASP A 1 78 ? 18.627 -7.550 -5.330 1.00 88.88 78 ASP A C 1
ATOM 614 O O . ASP A 1 78 ? 17.401 -7.515 -5.188 1.00 88.88 78 ASP A O 1
ATOM 618 N N . PHE A 1 79 ? 19.361 -8.538 -4.810 1.00 89.94 79 PHE A N 1
ATOM 619 C CA . PHE A 1 79 ? 18.797 -9.567 -3.943 1.00 89.94 79 PHE A CA 1
ATOM 620 C C . PHE A 1 79 ? 18.313 -8.990 -2.610 1.00 89.94 79 PHE A C 1
ATOM 622 O O . PHE A 1 79 ? 17.168 -9.235 -2.224 1.00 89.94 79 PHE A O 1
ATOM 629 N N . ASP A 1 80 ? 19.118 -8.160 -1.950 1.00 93.12 80 ASP A N 1
ATOM 630 C CA . ASP A 1 80 ? 18.724 -7.484 -0.712 1.00 93.12 80 ASP A CA 1
ATOM 631 C C . ASP A 1 80 ? 17.501 -6.581 -0.923 1.00 93.12 80 ASP A C 1
ATOM 633 O O . ASP A 1 80 ? 16.554 -6.618 -0.131 1.00 93.12 80 ASP A O 1
ATOM 637 N N . ALA A 1 81 ? 17.451 -5.829 -2.028 1.00 92.44 81 ALA A N 1
ATOM 638 C CA . ALA A 1 81 ? 16.283 -5.032 -2.390 1.00 92.44 81 ALA A CA 1
ATOM 639 C C . ALA A 1 81 ? 15.022 -5.899 -2.548 1.00 92.44 81 ALA A C 1
ATOM 641 O O . ALA A 1 81 ? 13.935 -5.512 -2.104 1.00 92.44 81 ALA A O 1
ATOM 642 N N . HIS A 1 82 ? 15.153 -7.100 -3.121 1.00 92.00 82 HIS A N 1
ATOM 643 C CA . HIS A 1 82 ? 14.044 -8.046 -3.225 1.00 92.00 82 HIS A CA 1
ATOM 644 C C . HIS A 1 82 ? 13.567 -8.517 -1.846 1.00 92.00 82 HIS A C 1
ATOM 646 O O . HIS A 1 82 ? 12.363 -8.491 -1.574 1.00 92.00 82 HIS A O 1
ATOM 652 N N . VAL A 1 83 ? 14.494 -8.878 -0.954 1.00 93.88 83 VAL A N 1
ATOM 653 C CA . VAL A 1 83 ? 14.181 -9.277 0.427 1.00 93.88 83 VAL A CA 1
ATOM 654 C C . VAL A 1 83 ? 13.452 -8.152 1.166 1.00 93.88 83 VAL A C 1
ATOM 656 O O . VAL A 1 83 ? 12.403 -8.397 1.766 1.00 93.88 83 VAL A O 1
ATOM 659 N N . LYS A 1 84 ? 13.917 -6.901 1.054 1.00 95.38 84 LYS A N 1
ATOM 660 C CA . LYS A 1 84 ? 13.226 -5.734 1.635 1.00 95.38 84 LYS A CA 1
ATOM 661 C C . LYS A 1 84 ? 11.837 -5.513 1.051 1.00 95.38 84 LYS A C 1
ATOM 663 O O . LYS A 1 84 ? 10.909 -5.189 1.794 1.00 95.38 84 LYS A O 1
ATOM 668 N N . GLY A 1 85 ? 11.655 -5.756 -0.244 1.00 94.69 85 GLY A N 1
ATOM 669 C CA . GLY A 1 85 ? 10.336 -5.761 -0.873 1.00 94.69 85 GLY A CA 1
ATOM 670 C C . GLY A 1 85 ? 9.381 -6.789 -0.250 1.00 94.69 85 GLY A C 1
ATOM 671 O O . GLY A 1 85 ? 8.224 -6.460 0.023 1.00 94.69 85 GLY A O 1
ATOM 672 N N . LEU A 1 86 ? 9.859 -8.010 0.021 1.00 95.25 86 LEU A N 1
ATOM 673 C CA . LEU A 1 86 ? 9.069 -9.075 0.654 1.00 95.25 86 LEU A CA 1
ATOM 674 C C . LEU A 1 86 ? 8.728 -8.766 2.118 1.00 95.25 86 LEU A C 1
ATOM 676 O O . LEU A 1 86 ? 7.582 -8.961 2.524 1.00 95.25 86 LEU A O 1
ATOM 680 N N . GLU A 1 87 ? 9.686 -8.247 2.893 1.00 96.44 87 GLU A N 1
ATOM 681 C CA . GLU A 1 87 ? 9.461 -7.800 4.276 1.00 96.44 87 GLU A CA 1
ATOM 682 C C . GLU A 1 87 ? 8.340 -6.751 4.334 1.00 96.44 87 GLU A C 1
ATOM 684 O O . GLU A 1 87 ? 7.377 -6.889 5.094 1.00 96.44 87 GLU A O 1
ATOM 689 N N . LEU A 1 88 ? 8.425 -5.727 3.476 1.00 97.88 88 LEU A N 1
ATOM 690 C CA . LEU A 1 88 ? 7.412 -4.681 3.386 1.00 97.88 88 LEU A CA 1
ATOM 691 C C . LEU A 1 88 ? 6.046 -5.247 2.982 1.00 97.88 88 LEU A C 1
ATOM 693 O O . LEU A 1 88 ? 5.044 -4.920 3.618 1.00 97.88 88 LEU A O 1
ATOM 697 N N . ALA A 1 89 ? 5.993 -6.103 1.956 1.00 97.44 89 ALA A N 1
ATOM 698 C CA . ALA A 1 89 ? 4.749 -6.730 1.513 1.00 97.44 89 ALA A CA 1
ATOM 699 C C . ALA A 1 89 ? 4.070 -7.520 2.643 1.00 97.44 89 ALA A C 1
ATOM 701 O O . ALA A 1 89 ? 2.870 -7.359 2.852 1.00 97.44 89 ALA A O 1
ATOM 702 N N . GLY A 1 90 ? 4.835 -8.293 3.422 1.00 97.69 90 GLY A N 1
ATOM 703 C CA . GLY A 1 90 ? 4.306 -9.057 4.554 1.00 97.69 90 GLY A CA 1
ATOM 704 C C . GLY A 1 90 ? 3.683 -8.173 5.638 1.00 97.69 90 GLY A C 1
ATOM 705 O O . GLY A 1 90 ? 2.571 -8.447 6.094 1.00 97.69 90 GLY A O 1
ATOM 706 N N . ILE A 1 91 ? 4.351 -7.074 6.009 1.00 97.94 91 ILE A N 1
ATOM 707 C CA . ILE A 1 91 ? 3.819 -6.130 7.003 1.00 97.94 91 ILE A CA 1
ATOM 708 C C . ILE A 1 91 ? 2.532 -5.468 6.492 1.00 97.94 91 ILE A C 1
ATOM 710 O O . ILE A 1 91 ? 1.545 -5.371 7.223 1.00 97.94 91 ILE A O 1
ATOM 714 N N . TRP A 1 92 ? 2.516 -5.021 5.235 1.00 98.25 92 TRP A N 1
ATOM 715 C CA . TRP A 1 92 ? 1.334 -4.385 4.659 1.00 98.25 92 TRP A CA 1
ATOM 716 C C . TRP A 1 92 ? 0.170 -5.359 4.476 1.00 98.25 92 TRP A C 1
ATOM 718 O O . TRP A 1 92 ? -0.970 -4.982 4.746 1.00 98.25 92 TRP A O 1
ATOM 728 N N . ASP A 1 93 ? 0.424 -6.607 4.082 1.00 98.31 93 ASP A N 1
ATOM 729 C CA . ASP A 1 93 ? -0.615 -7.634 3.988 1.00 98.31 93 ASP A CA 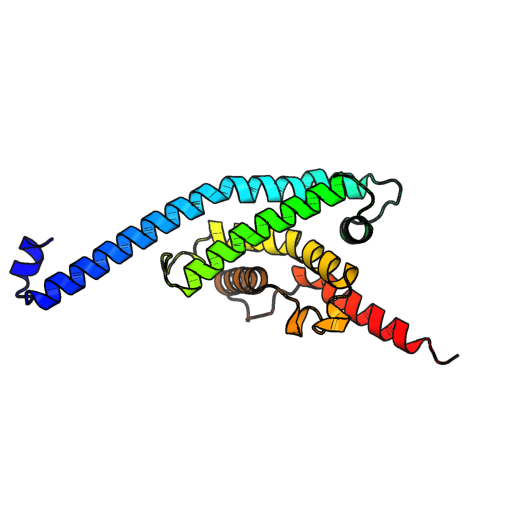1
ATOM 730 C C . ASP A 1 93 ? -1.255 -7.914 5.353 1.00 98.31 93 ASP A C 1
ATOM 732 O O . ASP A 1 93 ? -2.483 -7.963 5.442 1.00 98.31 93 ASP A O 1
ATOM 736 N N . GLU A 1 94 ? -0.467 -7.988 6.430 1.00 98.00 94 GLU A N 1
ATOM 737 C CA . GLU A 1 94 ? -0.996 -8.105 7.794 1.00 98.00 94 GLU A CA 1
ATOM 738 C C . GLU A 1 94 ? -1.915 -6.928 8.149 1.00 98.00 94 GLU A C 1
ATOM 740 O O . GLU A 1 94 ? -3.044 -7.142 8.597 1.00 98.00 94 GLU A O 1
ATOM 745 N N . ILE A 1 95 ? -1.486 -5.688 7.881 1.00 97.75 95 ILE A N 1
ATOM 746 C CA . ILE A 1 95 ? -2.303 -4.488 8.120 1.00 97.75 95 ILE A CA 1
ATOM 747 C C . ILE A 1 95 ? -3.630 -4.573 7.349 1.00 97.75 95 ILE A C 1
ATOM 749 O O . ILE A 1 95 ? -4.701 -4.312 7.907 1.00 97.75 95 ILE A O 1
ATOM 753 N N . ILE A 1 96 ? -3.590 -4.949 6.066 1.00 97.19 96 ILE A N 1
ATOM 754 C CA . ILE A 1 96 ? -4.797 -5.062 5.239 1.00 97.19 96 ILE A CA 1
ATOM 755 C C . ILE A 1 96 ? -5.725 -6.173 5.742 1.00 97.19 96 ILE A C 1
ATOM 757 O O . ILE A 1 96 ? -6.944 -5.973 5.765 1.00 97.19 96 ILE A O 1
ATOM 761 N N . GLU A 1 97 ? -5.194 -7.321 6.156 1.00 97.75 97 GLU A N 1
ATOM 762 C CA . GLU A 1 97 ? -5.997 -8.409 6.717 1.00 97.75 97 GLU A CA 1
ATOM 763 C C . GLU A 1 97 ? -6.650 -8.012 8.046 1.00 97.75 97 GLU A C 1
ATOM 765 O O . GLU A 1 97 ? -7.853 -8.227 8.219 1.00 97.75 97 GLU A O 1
ATOM 770 N N . MET A 1 98 ? -5.929 -7.328 8.939 1.00 97.88 98 MET A N 1
ATOM 771 C CA . MET A 1 98 ? -6.503 -6.797 10.181 1.00 97.88 98 MET A CA 1
ATOM 772 C C . MET A 1 98 ? -7.635 -5.796 9.906 1.00 97.88 98 MET A C 1
ATOM 774 O O . MET A 1 98 ? -8.679 -5.826 10.56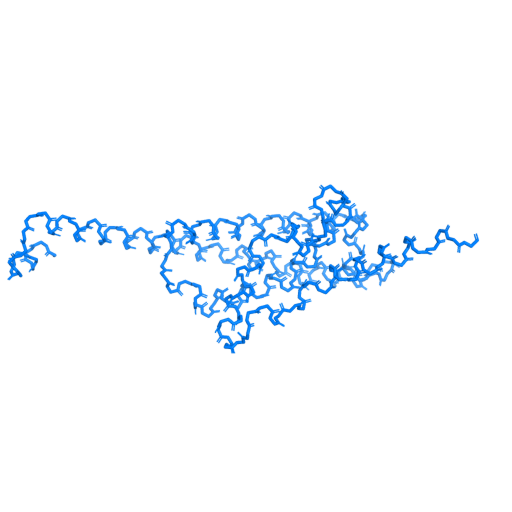2 1.00 97.88 98 MET A O 1
ATOM 778 N N . LEU A 1 99 ? -7.492 -4.939 8.889 1.00 96.31 99 LEU A N 1
ATOM 779 C CA . LEU A 1 99 ? -8.558 -4.010 8.493 1.00 96.31 99 LEU A CA 1
ATOM 780 C C . LEU A 1 99 ? -9.793 -4.724 7.940 1.00 96.31 99 LEU A C 1
ATOM 782 O O . LEU A 1 99 ? -10.908 -4.260 8.180 1.00 96.31 99 LEU A O 1
ATOM 786 N N . LYS A 1 100 ? -9.623 -5.828 7.205 1.00 95.69 100 LYS A N 1
ATOM 787 C CA . LYS A 1 100 ? -10.748 -6.640 6.706 1.00 95.69 100 LYS A CA 1
ATOM 788 C C . LYS A 1 100 ? -11.481 -7.363 7.831 1.00 95.69 100 LYS A C 1
ATOM 790 O O . LYS A 1 100 ? -12.694 -7.515 7.756 1.00 95.69 100 LYS A O 1
ATOM 795 N N . ARG A 1 101 ? -10.759 -7.773 8.875 1.00 97.06 101 ARG A N 1
ATOM 796 C CA . ARG A 1 101 ? -11.314 -8.426 10.071 1.00 97.06 101 ARG A CA 1
ATOM 797 C C . ARG A 1 101 ? -11.875 -7.442 11.101 1.00 97.06 101 ARG A C 1
ATOM 799 O O . ARG A 1 101 ? -12.336 -7.861 12.155 1.00 97.06 101 ARG A O 1
ATOM 806 N N . TYR A 1 102 ? -11.866 -6.140 10.799 1.00 96.00 102 TYR A N 1
ATOM 807 C CA . TYR A 1 102 ? -12.275 -5.073 11.716 1.00 96.00 102 TYR A CA 1
ATOM 808 C C . TYR A 1 102 ? -11.468 -5.059 13.026 1.00 96.00 102 TYR A C 1
ATOM 810 O O . TYR A 1 102 ? -11.980 -4.651 14.066 1.00 96.00 102 TYR A O 1
ATOM 818 N N . GLU A 1 103 ? -10.200 -5.465 12.976 1.00 97.81 103 GLU A N 1
ATOM 819 C CA . GLU A 1 103 ? -9.309 -5.599 14.136 1.00 97.81 103 GLU A CA 1
ATOM 820 C C . GLU A 1 103 ? -8.501 -4.332 14.444 1.00 97.81 103 GLU A C 1
ATOM 822 O O . GLU A 1 103 ? -7.820 -4.279 15.468 1.00 97.81 103 GLU A O 1
ATOM 827 N N . LEU A 1 104 ? -8.595 -3.311 13.589 1.00 97.75 104 LEU A N 1
ATOM 828 C CA . LEU A 1 104 ? -8.009 -1.985 13.796 1.00 97.75 104 LEU A CA 1
ATOM 829 C C . LEU A 1 104 ? -9.100 -0.916 14.003 1.00 97.75 104 LEU A C 1
ATOM 831 O O . LEU A 1 104 ? -10.271 -1.143 13.650 1.00 97.75 104 LEU A O 1
ATOM 835 N N . PRO A 1 105 ? -8.751 0.246 14.592 1.00 96.50 105 PRO A N 1
ATOM 836 C CA . PRO A 1 105 ? -9.660 1.380 14.716 1.00 96.50 105 PRO A CA 1
ATOM 837 C C . PRO A 1 105 ? -10.180 1.852 13.353 1.00 96.50 105 PRO A C 1
ATOM 839 O O . PRO A 1 105 ? -9.454 1.868 12.361 1.00 96.50 105 PRO A O 1
ATOM 842 N N . ASN A 1 106 ? -11.438 2.300 13.300 1.00 90.88 106 ASN A N 1
ATOM 843 C CA . ASN A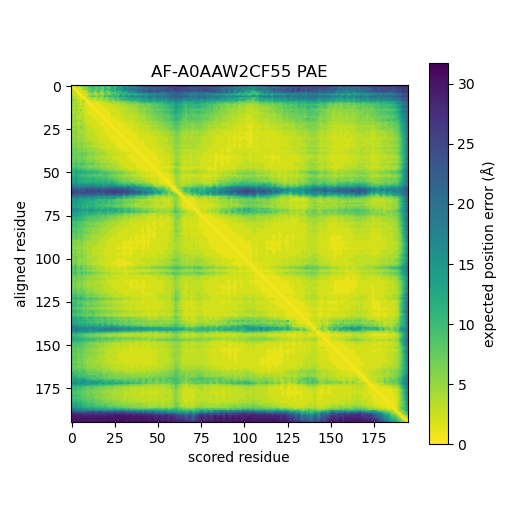 1 106 ? -12.051 2.760 12.046 1.00 90.88 106 ASN A CA 1
ATOM 844 C C . ASN A 1 106 ? -11.304 3.959 11.434 1.00 90.88 106 ASN A C 1
ATOM 846 O O . ASN A 1 106 ? -11.257 4.094 10.212 1.00 90.88 106 ASN A O 1
ATOM 850 N N . ALA A 1 107 ? -10.708 4.801 12.283 1.00 93.25 107 ALA A N 1
ATOM 851 C CA . ALA A 1 107 ? -9.962 5.986 11.877 1.00 93.25 107 ALA A CA 1
ATOM 852 C C . ALA A 1 107 ? -8.606 5.670 11.222 1.00 93.25 107 ALA A C 1
ATOM 854 O O . ALA A 1 107 ? -8.088 6.524 10.510 1.00 93.25 107 ALA A O 1
ATOM 855 N N . PHE A 1 108 ? -8.071 4.452 11.388 1.00 96.12 108 PHE A N 1
ATOM 856 C CA . PHE A 1 108 ? -6.714 4.080 10.968 1.00 96.12 108 PHE A CA 1
ATOM 857 C C . PHE A 1 108 ? -6.382 4.478 9.525 1.00 96.12 108 PHE A C 1
ATOM 859 O O . PHE A 1 108 ? -5.360 5.102 9.256 1.00 96.12 108 PHE A O 1
ATOM 866 N N . LYS A 1 109 ? -7.286 4.169 8.586 1.00 92.00 109 LYS A N 1
ATOM 867 C CA . LYS A 1 109 ? -7.099 4.419 7.143 1.00 92.00 109 LYS A CA 1
ATOM 868 C C . LYS A 1 109 ? -7.041 5.913 6.791 1.00 92.00 109 LYS A C 1
ATOM 870 O O . LYS A 1 109 ? -6.609 6.254 5.697 1.00 92.00 109 LYS A O 1
ATOM 875 N N . GLY A 1 110 ? -7.529 6.778 7.681 1.00 94.19 110 GLY A N 1
ATOM 876 C CA . GLY A 1 110 ? -7.512 8.233 7.538 1.00 94.19 110 GLY A CA 1
ATOM 877 C C . GLY A 1 110 ? -6.427 8.917 8.371 1.00 94.19 110 GLY A C 1
ATOM 878 O O . GLY A 1 110 ? -6.292 10.136 8.301 1.00 94.19 110 GLY A O 1
ATOM 879 N N . GLU A 1 111 ? -5.648 8.172 9.161 1.00 96.94 111 GLU A N 1
ATOM 880 C CA . GLU A 1 111 ? -4.548 8.751 9.923 1.00 96.94 111 GLU A CA 1
ATOM 881 C C . GLU A 1 111 ? -3.447 9.219 8.971 1.00 96.94 111 GLU A C 1
ATOM 883 O O . GLU A 1 111 ? -2.827 8.413 8.274 1.00 96.94 111 GLU A O 1
ATOM 888 N N . LYS A 1 112 ? -3.163 10.526 8.981 1.00 97.25 112 LYS A N 1
ATOM 889 C CA . LYS A 1 112 ? -2.194 11.170 8.079 1.00 97.25 112 LYS A CA 1
ATOM 890 C C . LYS A 1 112 ? -0.860 10.416 7.997 1.00 97.25 112 LYS A C 1
ATOM 892 O O . LYS A 1 112 ? -0.394 10.136 6.898 1.00 97.25 112 LYS A O 1
ATOM 897 N N . LYS A 1 113 ? -0.310 9.988 9.142 1.00 96.50 113 LYS A N 1
ATOM 898 C CA . LYS A 1 113 ? 0.944 9.213 9.210 1.00 96.50 113 LYS A CA 1
ATOM 899 C C . LYS A 1 113 ? 0.902 7.913 8.393 1.00 96.50 113 LYS A C 1
ATOM 901 O O . LYS A 1 113 ? 1.905 7.551 7.789 1.00 96.50 113 LYS A O 1
ATOM 906 N N . TRP A 1 114 ? -0.232 7.213 8.375 1.00 97.94 114 TRP A N 1
ATOM 907 C CA . TRP A 1 114 ? -0.404 5.939 7.674 1.00 97.94 114 TRP A CA 1
ATOM 908 C C . TRP A 1 114 ? -0.718 6.144 6.196 1.00 97.94 114 TRP A C 1
ATOM 910 O O . TRP A 1 114 ? -0.226 5.386 5.361 1.00 97.94 114 TRP A O 1
ATOM 920 N N . VAL A 1 115 ? -1.466 7.200 5.865 1.00 98.00 115 VAL A N 1
ATOM 921 C CA . VAL A 1 115 ? -1.692 7.621 4.477 1.00 98.00 115 VAL A CA 1
ATOM 922 C C . VAL A 1 115 ? -0.365 7.984 3.808 1.00 98.00 115 VAL A C 1
ATOM 924 O O . VAL A 1 115 ? -0.060 7.470 2.734 1.00 98.00 115 VAL A O 1
ATOM 927 N N . GLU A 1 116 ? 0.460 8.810 4.451 1.00 97.38 116 GLU A N 1
ATOM 928 C CA . GLU A 1 116 ? 1.770 9.218 3.931 1.00 97.38 116 GLU A CA 1
ATOM 929 C C . GLU A 1 116 ? 2.722 8.025 3.788 1.00 97.38 116 GLU A C 1
ATOM 931 O O . GLU A 1 116 ? 3.322 7.833 2.727 1.00 97.38 116 GLU A O 1
ATOM 936 N N . LEU A 1 117 ? 2.807 7.174 4.819 1.00 97.62 117 LEU A N 1
ATOM 937 C CA . LEU A 1 117 ? 3.652 5.981 4.799 1.00 97.62 117 LEU A CA 1
ATOM 938 C C . LEU A 1 117 ? 3.232 5.003 3.693 1.00 97.62 117 LEU A C 1
ATOM 940 O O . LEU A 1 117 ? 4.083 4.505 2.959 1.00 97.62 117 LEU A O 1
ATOM 944 N N . GLY A 1 118 ? 1.926 4.764 3.544 1.00 97.19 118 GLY A N 1
ATOM 945 C CA . GLY A 1 118 ? 1.369 3.891 2.511 1.00 97.19 118 GLY A CA 1
ATOM 946 C C . GLY A 1 118 ? 1.556 4.437 1.099 1.00 97.19 118 GLY A C 1
ATOM 947 O O . GLY A 1 118 ? 1.856 3.671 0.184 1.00 97.19 118 GLY A O 1
ATOM 948 N N . THR A 1 119 ? 1.441 5.755 0.925 1.00 96.56 119 THR A N 1
ATOM 949 C CA . THR A 1 119 ? 1.687 6.428 -0.361 1.00 96.56 119 THR A CA 1
ATOM 950 C C . THR A 1 119 ? 3.149 6.284 -0.769 1.00 96.56 119 THR A C 1
ATOM 952 O O . THR A 1 119 ? 3.441 5.907 -1.905 1.00 96.56 119 THR A O 1
ATOM 955 N N . ARG A 1 120 ? 4.077 6.526 0.167 1.00 95.56 120 ARG A N 1
ATOM 956 C CA . ARG A 1 120 ? 5.514 6.363 -0.073 1.00 95.56 120 ARG A CA 1
ATOM 957 C C . ARG A 1 120 ? 5.856 4.910 -0.401 1.00 95.56 120 ARG A C 1
ATOM 959 O O . ARG A 1 120 ? 6.503 4.654 -1.410 1.00 95.56 120 ARG A O 1
ATOM 966 N N . TYR A 1 121 ? 5.352 3.963 0.387 1.00 96.06 121 TYR A N 1
ATOM 967 C CA . TYR A 1 121 ? 5.512 2.536 0.118 1.00 96.06 121 TYR A CA 1
ATOM 968 C C . TYR A 1 121 ? 5.034 2.156 -1.289 1.00 96.06 121 TYR A C 1
ATOM 970 O O . TYR A 1 121 ? 5.778 1.525 -2.035 1.00 96.06 121 TYR A O 1
ATOM 978 N N . CYS A 1 122 ? 3.830 2.590 -1.675 1.00 95.69 122 CYS A N 1
ATOM 979 C CA . CYS A 1 122 ? 3.261 2.301 -2.989 1.00 95.69 122 CYS A CA 1
ATOM 980 C C . CYS A 1 122 ? 4.166 2.811 -4.120 1.00 95.69 122 CYS A C 1
ATOM 982 O O . CYS A 1 122 ? 4.554 2.045 -4.997 1.00 95.69 122 CYS A O 1
ATOM 984 N N . ARG A 1 123 ? 4.591 4.078 -4.055 1.00 92.88 123 ARG A N 1
ATOM 985 C CA . ARG A 1 123 ? 5.404 4.714 -5.105 1.00 92.88 123 ARG A CA 1
ATOM 986 C C . ARG A 1 123 ? 6.770 4.066 -5.324 1.00 92.88 123 ARG A C 1
ATOM 988 O O . ARG A 1 123 ? 7.242 4.069 -6.454 1.00 92.88 123 ARG A O 1
ATOM 995 N N . PHE A 1 124 ? 7.390 3.517 -4.281 1.00 89.12 124 PHE A N 1
ATOM 996 C CA . PHE A 1 124 ? 8.721 2.910 -4.394 1.00 89.12 124 PHE A CA 1
ATOM 997 C C . PHE A 1 124 ? 8.689 1.394 -4.573 1.00 89.12 124 PHE A C 1
ATOM 999 O O . PHE A 1 124 ? 9.464 0.851 -5.353 1.00 89.12 124 PHE A O 1
ATOM 1006 N N . SER A 1 125 ? 7.799 0.699 -3.868 1.00 93.50 125 SER A N 1
ATOM 1007 C CA . SER A 1 125 ? 7.780 -0.767 -3.871 1.00 93.50 125 SER A CA 1
ATOM 1008 C C . SER A 1 125 ? 6.936 -1.355 -5.001 1.00 93.50 125 SER A C 1
ATOM 1010 O O . SER A 1 125 ? 7.253 -2.443 -5.477 1.00 93.50 125 SER A O 1
ATOM 1012 N N . GLU A 1 126 ? 5.879 -0.669 -5.454 1.00 95.88 126 GLU A N 1
ATOM 1013 C CA . GLU A 1 126 ? 5.030 -1.187 -6.535 1.00 95.88 126 GLU A CA 1
ATOM 1014 C C . GLU A 1 126 ? 5.786 -1.332 -7.867 1.00 95.88 126 GLU A C 1
ATOM 1016 O O . GLU A 1 126 ? 5.655 -2.394 -8.476 1.00 95.88 126 GLU A O 1
ATOM 1021 N N . PRO A 1 127 ? 6.656 -0.387 -8.287 1.00 93.88 127 PRO A N 1
ATOM 1022 C CA . PRO A 1 127 ? 7.511 -0.588 -9.456 1.00 93.88 127 PRO A CA 1
ATOM 1023 C C . PRO A 1 127 ? 8.348 -1.872 -9.385 1.00 93.88 127 PRO A C 1
ATOM 1025 O O . PRO A 1 127 ? 8.321 -2.651 -10.331 1.00 93.88 127 PRO A O 1
ATOM 1028 N N . LEU A 1 128 ? 9.007 -2.145 -8.252 1.00 92.44 128 LEU A N 1
ATOM 1029 C CA . LEU A 1 128 ? 9.814 -3.361 -8.061 1.00 92.44 128 LEU A CA 1
ATOM 1030 C C . LEU A 1 128 ? 8.948 -4.633 -8.070 1.00 92.44 128 LEU A C 1
ATOM 1032 O O . LEU A 1 128 ? 9.338 -5.672 -8.605 1.00 92.44 128 LEU A O 1
ATOM 1036 N N . SER A 1 129 ? 7.736 -4.557 -7.510 1.00 94.00 129 SER A N 1
ATOM 1037 C CA . SER A 1 129 ? 6.755 -5.647 -7.552 1.00 94.00 129 SER A CA 1
ATOM 1038 C C . SER A 1 129 ? 6.304 -5.954 -8.983 1.00 94.00 129 SER A C 1
ATOM 1040 O O . SER A 1 129 ? 6.222 -7.124 -9.366 1.00 94.00 129 SER A O 1
ATOM 1042 N N . ILE A 1 130 ? 6.061 -4.914 -9.789 1.00 95.56 130 ILE A N 1
ATOM 1043 C CA . ILE A 1 130 ? 5.746 -5.028 -11.217 1.00 95.56 130 ILE A CA 1
ATOM 1044 C C . ILE A 1 130 ? 6.915 -5.680 -11.954 1.00 95.56 130 ILE A C 1
ATOM 1046 O O . ILE A 1 130 ? 6.696 -6.649 -12.679 1.00 95.56 130 ILE A O 1
ATOM 1050 N N . THR A 1 131 ? 8.149 -5.217 -11.728 1.00 92.56 131 THR A N 1
ATOM 1051 C CA . THR A 1 131 ? 9.346 -5.831 -12.315 1.00 92.56 131 THR A CA 1
ATOM 1052 C C . THR A 1 131 ? 9.388 -7.327 -12.026 1.00 92.56 131 THR A C 1
ATOM 1054 O O . THR A 1 131 ? 9.504 -8.139 -12.941 1.00 92.56 131 THR A O 1
ATOM 1057 N N . ASN A 1 132 ? 9.217 -7.711 -10.759 1.00 92.06 132 ASN A N 1
ATOM 1058 C CA . ASN A 1 132 ? 9.233 -9.111 -10.349 1.00 92.06 132 ASN A CA 1
ATOM 1059 C C . ASN A 1 132 ? 8.103 -9.928 -11.003 1.00 92.06 132 ASN A C 1
ATOM 1061 O O . ASN A 1 132 ? 8.285 -11.098 -11.337 1.00 92.06 132 ASN A O 1
ATOM 1065 N N . TYR A 1 133 ? 6.930 -9.318 -11.189 1.00 93.69 133 TYR A N 1
ATOM 1066 C CA . TYR A 1 133 ? 5.780 -9.954 -11.825 1.00 93.69 133 TYR A CA 1
ATOM 1067 C C . TYR A 1 133 ? 6.070 -10.344 -13.278 1.00 93.69 133 TYR A C 1
ATOM 1069 O O . TYR A 1 133 ? 5.881 -11.505 -13.651 1.00 93.69 133 TYR A O 1
ATOM 1077 N N . TYR A 1 134 ? 6.564 -9.399 -14.080 1.00 92.75 134 TYR A N 1
ATOM 1078 C CA . TYR A 1 134 ? 6.856 -9.633 -15.497 1.00 92.75 134 TYR A CA 1
ATOM 1079 C C . TYR A 1 134 ? 8.142 -10.430 -15.709 1.00 92.75 134 TYR A C 1
ATOM 1081 O O . TYR A 1 134 ? 8.189 -11.275 -16.601 1.00 92.75 134 TYR A O 1
ATOM 1089 N N . ARG A 1 135 ? 9.153 -10.252 -14.849 1.00 89.25 135 ARG A N 1
ATOM 1090 C CA . ARG A 1 135 ? 10.380 -11.059 -14.875 1.00 89.25 135 ARG A CA 1
ATOM 1091 C C . ARG A 1 135 ? 10.091 -12.551 -14.761 1.00 89.25 135 ARG A C 1
ATOM 1093 O O . ARG A 1 135 ? 10.651 -13.350 -15.500 1.00 89.25 135 ARG A O 1
ATOM 1100 N N . HIS A 1 136 ? 9.197 -12.926 -13.852 1.00 89.19 136 HIS A N 1
ATOM 1101 C CA . HIS A 1 136 ? 8.800 -14.319 -13.667 1.00 89.19 136 HIS A CA 1
ATOM 1102 C C . HIS A 1 136 ? 7.678 -14.760 -14.613 1.00 89.19 136 HIS A C 1
ATOM 1104 O O . HIS A 1 136 ? 7.052 -15.785 -14.363 1.00 89.19 136 HIS A O 1
ATOM 1110 N N . LEU A 1 137 ? 7.406 -13.994 -15.678 1.00 86.88 137 LEU A N 1
ATOM 1111 C CA . LEU A 1 137 ? 6.402 -14.293 -16.701 1.00 86.88 137 LEU A CA 1
ATOM 1112 C C . LEU A 1 137 ? 4.994 -14.557 -16.143 1.00 86.88 137 LEU A C 1
ATOM 1114 O O . LEU A 1 137 ? 4.174 -15.196 -16.800 1.00 86.88 137 LEU A O 1
ATOM 1118 N N . LYS A 1 138 ? 4.667 -14.026 -14.956 1.00 87.50 138 LYS A N 1
ATOM 1119 C CA . LYS A 1 138 ? 3.375 -14.286 -14.297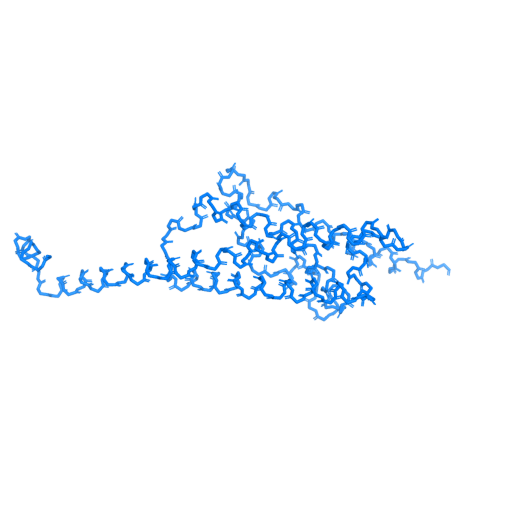 1.00 87.50 138 LYS A CA 1
ATOM 1120 C C . LYS A 1 138 ? 2.187 -13.792 -15.117 1.00 87.50 138 LYS A C 1
ATOM 1122 O O . LYS A 1 138 ? 1.075 -14.301 -14.970 1.00 87.50 138 LYS A O 1
ATOM 1127 N N . ASN A 1 139 ? 2.413 -12.821 -15.995 1.00 87.12 139 ASN A N 1
ATOM 1128 C CA . ASN A 1 139 ? 1.410 -12.328 -16.927 1.00 87.12 139 ASN A CA 1
ATOM 1129 C C . ASN A 1 139 ? 0.930 -13.408 -17.914 1.00 87.12 139 ASN A C 1
ATOM 1131 O O . ASN A 1 139 ? -0.224 -13.349 -18.338 1.00 87.12 139 ASN A O 1
ATOM 1135 N N . LYS A 1 140 ? 1.769 -14.404 -18.237 1.00 85.06 140 LYS A N 1
ATOM 1136 C CA . LYS A 1 140 ? 1.397 -15.538 -19.098 1.00 85.06 140 LYS A CA 1
ATOM 1137 C C . LYS A 1 140 ? 0.435 -16.506 -18.402 1.00 85.06 140 LYS A C 1
ATOM 1139 O O . LYS A 1 140 ? -0.464 -17.024 -19.055 1.00 85.06 140 LYS A O 1
ATOM 1144 N N . ASP A 1 141 ? 0.567 -16.670 -17.085 1.00 82.50 141 ASP A N 1
ATOM 1145 C CA . ASP A 1 141 ? -0.234 -17.626 -16.307 1.00 82.50 141 ASP A CA 1
ATOM 1146 C C . ASP A 1 141 ? -1.492 -17.001 -15.684 1.00 82.50 141 ASP A C 1
ATOM 1148 O O . ASP A 1 141 ? -2.525 -17.656 -15.546 1.00 82.50 141 ASP A O 1
ATOM 1152 N N . THR A 1 142 ? -1.421 -15.726 -15.281 1.00 74.81 142 THR A N 1
ATOM 1153 C CA . THR A 1 142 ? -2.457 -15.080 -14.447 1.00 74.81 142 THR A CA 1
ATOM 1154 C C . THR A 1 142 ? -3.189 -13.905 -15.091 1.00 74.81 142 THR A C 1
ATOM 1156 O O . THR A 1 142 ? -4.188 -13.480 -14.509 1.00 74.81 142 THR A O 1
ATOM 1159 N N . ARG A 1 143 ? -2.770 -13.442 -16.286 1.00 87.56 143 ARG A N 1
ATOM 1160 C CA . ARG A 1 143 ? -3.171 -12.199 -17.002 1.00 87.56 143 ARG A CA 1
ATOM 1161 C C . ARG A 1 143 ? -2.343 -10.959 -16.647 1.00 87.56 143 ARG A C 1
ATOM 1163 O O . ARG A 1 143 ? -1.499 -10.997 -15.768 1.00 87.56 143 ARG A O 1
ATOM 1170 N N . ALA A 1 144 ? -2.602 -9.846 -17.335 1.00 91.19 144 ALA A N 1
ATOM 1171 C CA . ALA A 1 144 ? -1.936 -8.563 -17.116 1.00 91.19 144 ALA A CA 1
ATOM 1172 C C . ALA A 1 144 ? -1.941 -8.128 -15.638 1.00 91.19 144 ALA A C 1
ATOM 1174 O O . ALA A 1 144 ? -2.913 -8.360 -14.902 1.00 91.19 144 ALA A O 1
ATOM 1175 N N . TYR A 1 145 ? -0.881 -7.427 -15.220 1.00 94.94 145 TYR A N 1
ATOM 1176 C CA . TYR A 1 145 ? -0.695 -7.000 -13.830 1.00 94.94 145 TYR A CA 1
ATOM 1177 C C . TYR A 1 145 ? -1.910 -6.235 -13.289 1.00 94.94 145 TYR A C 1
ATOM 1179 O O . TYR A 1 145 ? -2.414 -6.543 -12.209 1.00 94.94 145 TYR A O 1
ATOM 1187 N N . MET A 1 146 ? -2.447 -5.295 -14.069 1.00 94.12 146 MET A N 1
ATOM 1188 C CA . MET A 1 146 ? -3.575 -4.459 -13.645 1.00 94.12 146 MET A CA 1
ATOM 1189 C C . MET A 1 146 ? -4.908 -5.216 -13.506 1.00 94.12 146 MET A C 1
ATOM 1191 O O . MET A 1 146 ? -5.767 -4.766 -12.749 1.00 94.12 146 MET A O 1
ATOM 1195 N N . ASP A 1 147 ? -5.080 -6.370 -14.165 1.00 90.69 147 ASP A N 1
ATOM 1196 C CA . ASP A 1 147 ? -6.282 -7.210 -14.024 1.00 90.69 147 ASP A CA 1
ATOM 1197 C C . ASP A 1 147 ? -6.183 -8.070 -12.748 1.00 90.69 147 ASP A C 1
ATOM 1199 O O . ASP A 1 147 ? -6.903 -7.863 -11.759 1.00 90.69 147 ASP A O 1
ATOM 1203 N N . ARG A 1 148 ? -5.225 -9.006 -12.720 1.00 89.19 148 ARG A N 1
ATOM 1204 C CA . ARG A 1 148 ? -5.133 -10.042 -11.673 1.00 89.19 148 ARG A CA 1
ATOM 1205 C C . ARG A 1 148 ? -3.822 -10.059 -10.893 1.00 89.19 148 ARG A C 1
ATOM 1207 O O . ARG A 1 148 ? -3.796 -10.646 -9.815 1.00 89.19 148 ARG A O 1
ATOM 1214 N N . GLY A 1 149 ? -2.771 -9.404 -11.383 1.00 92.44 149 GLY A N 1
ATOM 1215 C CA . GLY A 1 149 ? -1.446 -9.433 -10.755 1.00 92.44 149 GLY A CA 1
ATOM 1216 C C . GLY A 1 149 ? -1.262 -8.462 -9.588 1.00 92.44 149 GLY A C 1
ATOM 1217 O O . GLY A 1 149 ? -0.490 -8.749 -8.679 1.00 92.44 149 GLY A O 1
ATOM 1218 N N . ARG A 1 150 ? -1.983 -7.334 -9.582 1.00 95.31 150 ARG A N 1
ATOM 1219 C CA . ARG A 1 150 ? -1.759 -6.224 -8.648 1.00 95.31 150 ARG A CA 1
ATOM 1220 C C . ARG A 1 150 ? -2.166 -6.573 -7.207 1.00 95.31 150 ARG A C 1
ATOM 1222 O O . ARG A 1 150 ? -3.376 -6.723 -6.964 1.00 95.31 150 ARG A O 1
ATOM 1229 N N . PR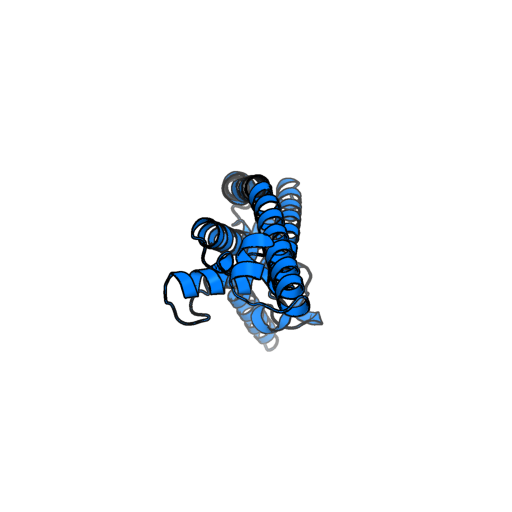O A 1 151 ? -1.226 -6.630 -6.243 1.00 95.75 151 PRO A N 1
ATOM 1230 C CA . PRO A 1 151 ? -1.516 -6.923 -4.840 1.00 95.75 151 PRO A CA 1
ATOM 1231 C C . PRO A 1 151 ? -2.529 -5.971 -4.194 1.00 95.75 151 PRO A C 1
ATOM 1233 O O . PRO A 1 151 ? -2.691 -4.814 -4.588 1.00 95.75 151 PRO A O 1
ATOM 1236 N N . LYS A 1 152 ? -3.240 -6.458 -3.168 1.00 95.88 152 LYS A N 1
ATOM 1237 C CA . LYS A 1 152 ? -4.298 -5.678 -2.503 1.00 95.88 152 LYS A CA 1
ATOM 1238 C C . LYS A 1 152 ? -3.731 -4.497 -1.714 1.00 95.88 152 LYS A C 1
ATOM 1240 O O . LYS A 1 152 ? -4.372 -3.451 -1.709 1.00 95.88 152 LYS A O 1
ATOM 1245 N N . HIS A 1 153 ? -2.564 -4.632 -1.086 1.00 96.44 153 HIS A N 1
ATOM 1246 C CA . HIS A 1 153 ? -1.984 -3.557 -0.280 1.00 96.44 153 HIS A CA 1
ATOM 1247 C C . HIS A 1 153 ? -1.734 -2.271 -1.077 1.00 96.44 153 HIS A C 1
ATOM 1249 O O . HIS A 1 153 ? -2.101 -1.211 -0.580 1.00 96.44 153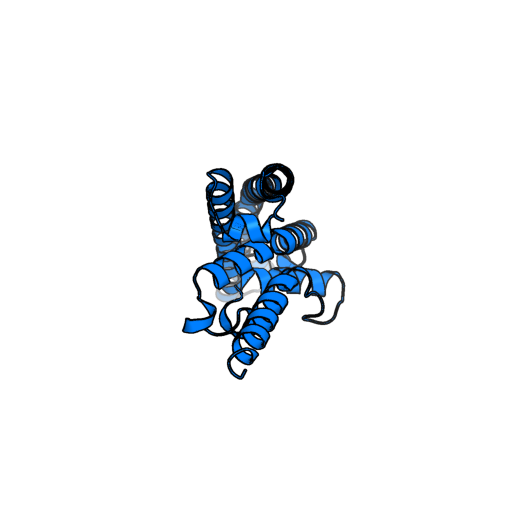 HIS A O 1
ATOM 1255 N N . TYR A 1 154 ? -1.275 -2.342 -2.333 1.00 97.56 154 TYR A N 1
ATOM 1256 C CA . TYR A 1 154 ? -1.122 -1.146 -3.176 1.00 97.56 154 TYR A CA 1
ATOM 1257 C C . TYR A 1 154 ? -2.463 -0.500 -3.535 1.00 97.56 154 TYR A C 1
ATOM 1259 O O . TYR A 1 154 ? -2.622 0.716 -3.451 1.00 97.56 154 TYR A O 1
ATOM 1267 N N . ARG A 1 155 ? -3.484 -1.310 -3.856 1.00 95.75 155 ARG A N 1
ATOM 1268 C CA . ARG A 1 155 ? -4.838 -0.794 -4.133 1.00 95.75 155 ARG A CA 1
ATOM 1269 C C . ARG A 1 155 ? -5.435 -0.092 -2.912 1.00 95.75 155 ARG A C 1
ATOM 1271 O O . ARG A 1 155 ? -6.156 0.891 -3.057 1.00 95.75 155 ARG A O 1
ATOM 1278 N N . PHE A 1 156 ? -5.191 -0.618 -1.712 1.00 96.19 156 PHE A N 1
ATOM 1279 C CA . PHE A 1 156 ? -5.696 -0.029 -0.474 1.00 96.19 156 PHE A CA 1
ATOM 1280 C C . PHE A 1 156 ? -4.983 1.282 -0.150 1.00 96.19 156 PHE A C 1
ATOM 1282 O O . PHE A 1 156 ? -5.669 2.275 0.072 1.00 96.19 156 PHE A O 1
ATOM 1289 N N . THR A 1 157 ? -3.649 1.314 -0.168 1.00 96.25 157 THR A N 1
ATOM 1290 C CA . THR A 1 157 ? -2.894 2.534 0.151 1.00 96.25 157 THR A CA 1
ATOM 1291 C C . THR A 1 157 ? -3.129 3.641 -0.877 1.00 96.25 157 THR A C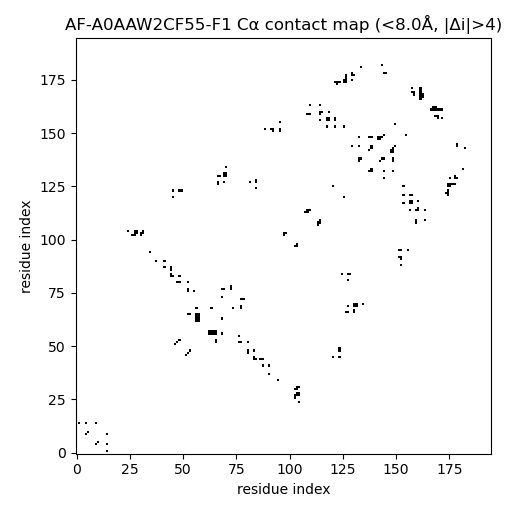 1
ATOM 1293 O O . THR A 1 157 ? -3.311 4.789 -0.477 1.00 96.25 157 THR A O 1
ATOM 1296 N N . GLN A 1 158 ? -3.261 3.308 -2.170 1.00 97.06 158 GLN A N 1
ATOM 1297 C CA . GLN A 1 158 ? -3.708 4.257 -3.198 1.00 97.06 158 GLN A CA 1
ATOM 1298 C C . GLN A 1 158 ? -5.077 4.857 -2.849 1.00 97.06 158 GLN A C 1
ATOM 1300 O O . GLN A 1 158 ? -5.233 6.074 -2.842 1.00 97.06 158 GLN A O 1
ATOM 1305 N N . ARG A 1 159 ? -6.068 4.025 -2.498 1.00 96.25 159 ARG A N 1
ATOM 1306 C CA . ARG A 1 159 ? -7.411 4.508 -2.131 1.00 96.25 159 ARG A CA 1
ATOM 1307 C C . ARG A 1 159 ? -7.406 5.385 -0.883 1.00 96.25 159 ARG A C 1
ATOM 1309 O O . ARG A 1 159 ? -8.225 6.293 -0.784 1.00 96.25 159 ARG A O 1
ATOM 1316 N N . TRP A 1 160 ? -6.530 5.110 0.085 1.00 96.88 160 TRP A N 1
ATOM 1317 C CA . TRP A 1 160 ? -6.403 5.952 1.279 1.00 96.88 160 TRP A CA 1
ATOM 1318 C C . TRP A 1 160 ? -5.892 7.343 0.907 1.00 96.88 160 TRP A C 1
ATOM 1320 O O . TRP A 1 160 ? -6.451 8.336 1.368 1.00 96.88 160 TRP A O 1
ATOM 1330 N N . PHE A 1 161 ? -4.889 7.411 0.029 1.00 97.19 161 PHE A N 1
ATOM 1331 C CA . PHE A 1 161 ? -4.368 8.668 -0.501 1.00 97.19 161 PHE A CA 1
ATOM 1332 C C . PHE A 1 161 ? -5.417 9.435 -1.314 1.00 97.19 161 PHE A C 1
ATOM 1334 O O . PHE A 1 161 ? -5.669 10.606 -1.039 1.00 97.19 161 PHE A O 1
ATOM 1341 N N . GLU A 1 162 ? -6.084 8.766 -2.257 1.00 97.12 162 GLU A N 1
ATOM 1342 C CA . GLU A 1 162 ? -7.146 9.360 -3.079 1.00 97.12 162 GLU A CA 1
ATOM 1343 C C . GLU A 1 162 ? -8.265 9.945 -2.218 1.00 97.12 162 GLU A C 1
ATOM 1345 O O . GLU A 1 162 ? -8.657 11.096 -2.404 1.00 97.12 162 GLU A O 1
ATOM 1350 N N . HIS A 1 163 ? -8.718 9.197 -1.210 1.00 96.38 163 HIS A N 1
ATOM 1351 C CA . HIS A 1 163 ? -9.730 9.672 -0.275 1.00 96.38 163 HIS A CA 1
ATOM 1352 C C . HIS A 1 163 ? -9.245 10.873 0.552 1.00 96.38 163 HIS A C 1
ATOM 1354 O O . HIS A 1 163 ? -9.972 11.858 0.683 1.00 96.38 163 HIS A O 1
ATOM 1360 N N . ALA A 1 164 ? -8.023 10.826 1.096 1.00 96.44 164 ALA A N 1
ATOM 1361 C CA . ALA A 1 164 ? -7.458 11.921 1.889 1.00 96.44 164 ALA A CA 1
ATOM 1362 C C . ALA A 1 164 ? -7.332 13.226 1.082 1.00 96.44 164 ALA A C 1
ATOM 1364 O O . ALA A 1 164 ? -7.601 14.306 1.604 1.00 96.44 164 ALA A O 1
ATOM 1365 N N . GLN A 1 165 ? -6.999 13.114 -0.204 1.00 96.44 165 GLN A N 1
ATOM 1366 C CA . GLN A 1 165 ? -6.855 14.240 -1.128 1.00 96.44 165 GLN A CA 1
ATOM 1367 C C . GLN A 1 165 ? -8.153 14.607 -1.866 1.00 96.44 165 GLN A C 1
ATOM 1369 O O . GLN A 1 165 ? -8.142 15.523 -2.685 1.00 96.44 165 GLN A O 1
ATOM 1374 N N . ARG A 1 166 ? -9.271 13.920 -1.585 1.00 96.31 166 ARG A N 1
ATOM 1375 C CA . ARG A 1 166 ? -10.575 14.110 -2.253 1.00 96.31 166 ARG A CA 1
ATOM 1376 C C . ARG A 1 166 ? -10.516 13.935 -3.777 1.00 96.31 166 ARG A C 1
ATOM 1378 O O . ARG A 1 166 ? -11.201 14.638 -4.516 1.00 96.31 166 ARG A O 1
ATOM 1385 N N . MET A 1 167 ? -9.698 13.000 -4.243 1.00 95.62 167 MET A N 1
ATOM 1386 C CA . MET A 1 167 ? -9.567 12.666 -5.659 1.00 95.62 167 MET A CA 1
ATOM 1387 C C . MET A 1 167 ? -10.528 11.535 -6.062 1.00 95.62 167 MET A C 1
ATOM 1389 O O . MET A 1 167 ? -10.923 10.731 -5.210 1.00 95.62 167 MET A O 1
ATOM 1393 N N . PRO A 1 168 ? -10.905 11.441 -7.352 1.00 95.38 168 PRO A N 1
ATOM 1394 C CA . PRO A 1 168 ? -11.636 10.291 -7.871 1.00 95.38 168 PRO A CA 1
ATOM 1395 C C . PRO A 1 168 ? -10.880 8.977 -7.641 1.00 95.38 168 PRO A C 1
ATOM 1397 O O . PRO A 1 168 ? -9.654 8.923 -7.695 1.00 95.38 168 PRO A O 1
ATOM 1400 N N . ILE A 1 169 ? -11.623 7.892 -7.427 1.00 92.06 169 ILE A N 1
ATOM 1401 C CA . ILE A 1 169 ? -11.025 6.566 -7.239 1.00 92.06 169 ILE A CA 1
ATOM 1402 C C . ILE A 1 169 ? -10.298 6.146 -8.520 1.00 92.06 169 ILE A C 1
ATOM 1404 O O . ILE A 1 169 ? -10.892 6.142 -9.597 1.00 92.06 169 ILE A O 1
ATOM 1408 N N . GLY A 1 170 ? -9.044 5.718 -8.389 1.00 88.19 170 GLY A N 1
ATOM 1409 C CA . GLY A 1 170 ? -8.227 5.235 -9.499 1.00 88.19 170 GLY A CA 1
ATOM 1410 C C . GLY A 1 170 ? -7.490 6.323 -10.281 1.00 88.19 170 GLY A C 1
ATOM 1411 O O . GLY A 1 170 ? -6.843 5.990 -11.272 1.00 88.19 170 GLY A O 1
ATOM 1412 N N . SER A 1 171 ? -7.558 7.595 -9.870 1.00 89.88 171 SER A N 1
ATOM 1413 C CA . SER A 1 171 ? -6.859 8.681 -10.567 1.00 89.88 171 SER A CA 1
ATOM 1414 C C . SER A 1 171 ? -5.342 8.670 -10.348 1.00 89.88 171 SER A C 1
ATOM 1416 O O . SER A 1 171 ? -4.610 9.226 -11.163 1.00 89.88 171 SER A O 1
ATOM 1418 N N . CYS A 1 172 ? -4.850 8.044 -9.273 1.00 87.31 172 CYS A N 1
ATOM 1419 C CA . CYS A 1 172 ? -3.416 7.932 -8.990 1.00 87.31 172 CYS A CA 1
ATOM 1420 C C . CYS A 1 172 ? -2.820 6.658 -9.597 1.00 87.31 172 CYS A C 1
ATOM 1422 O O . CYS A 1 172 ? -2.840 5.590 -8.987 1.00 87.31 172 CYS A O 1
ATOM 1424 N N . GLY A 1 173 ? -2.314 6.759 -10.826 1.00 85.12 173 GLY A N 1
ATOM 1425 C CA . GLY A 1 173 ? -1.698 5.644 -11.552 1.00 85.12 173 GLY A CA 1
ATOM 1426 C C . GLY A 1 173 ? -0.168 5.646 -11.561 1.00 85.12 173 GLY A C 1
ATOM 1427 O O . GLY A 1 173 ? 0.415 4.783 -12.215 1.00 85.12 173 GLY A O 1
ATOM 1428 N N . GLU A 1 174 ? 0.494 6.595 -10.888 1.00 91.88 174 GLU A N 1
ATOM 1429 C CA . GLU A 1 174 ? 1.931 6.840 -11.074 1.00 91.88 174 GLU A CA 1
ATOM 1430 C C . GLU A 1 174 ? 2.805 5.631 -10.710 1.00 91.88 174 GLU A C 1
ATOM 1432 O O . GLU A 1 174 ? 3.765 5.317 -11.410 1.00 91.88 174 GLU A O 1
ATOM 1437 N N . SER A 1 175 ? 2.434 4.897 -9.663 1.00 94.12 175 SER A N 1
ATOM 1438 C CA . SER A 1 175 ? 3.156 3.712 -9.195 1.00 94.12 175 SER A CA 1
ATOM 1439 C C . SER A 1 175 ? 2.964 2.493 -10.108 1.00 94.12 175 SER A C 1
ATOM 1441 O O . SER A 1 175 ? 3.768 1.566 -10.081 1.00 94.12 175 SER A O 1
ATOM 1443 N N . CYS A 1 176 ? 1.937 2.515 -10.964 1.00 95.56 176 CYS A N 1
ATOM 1444 C CA . CYS A 1 176 ? 1.620 1.468 -11.935 1.00 95.56 176 CYS A CA 1
ATOM 1445 C C . CYS A 1 176 ? 2.204 1.731 -13.333 1.00 95.56 176 CYS A C 1
ATOM 1447 O O . CYS A 1 176 ? 1.954 0.940 -14.243 1.00 95.56 176 CYS A O 1
ATOM 1449 N N . PHE A 1 177 ? 2.963 2.816 -13.525 1.00 95.19 177 PHE A N 1
ATOM 1450 C CA . PHE A 1 177 ? 3.495 3.230 -14.829 1.00 95.19 177 PHE A CA 1
ATOM 1451 C C . PHE A 1 177 ? 4.141 2.072 -15.608 1.00 95.19 177 PHE A C 1
ATOM 1453 O O . PHE A 1 177 ? 3.767 1.805 -16.751 1.00 95.19 177 PHE A O 1
ATOM 1460 N N . TRP A 1 178 ? 5.038 1.326 -14.960 1.00 95.19 178 TRP A N 1
ATOM 1461 C CA . TRP A 1 178 ? 5.770 0.226 -15.588 1.00 95.19 178 TRP A CA 1
ATOM 1462 C C . TRP A 1 178 ? 4.894 -0.948 -16.028 1.00 95.19 178 TRP A C 1
ATOM 1464 O O . TRP A 1 178 ? 5.238 -1.625 -16.991 1.00 95.19 178 TRP A O 1
ATOM 1474 N N . ALA A 1 179 ? 3.742 -1.174 -15.390 1.00 95.69 179 ALA A N 1
ATOM 1475 C CA . ALA A 1 179 ? 2.826 -2.221 -15.834 1.00 95.69 179 ALA A CA 1
ATOM 1476 C C . ALA A 1 179 ? 2.252 -1.891 -17.219 1.00 95.69 179 ALA A C 1
ATOM 1478 O O . ALA A 1 179 ? 2.130 -2.770 -18.065 1.00 95.69 179 ALA A O 1
ATOM 1479 N N . ASN A 1 180 ? 1.952 -0.615 -17.479 1.00 94.25 180 ASN A N 1
ATOM 1480 C CA . ASN A 1 180 ? 1.479 -0.182 -18.792 1.00 94.25 180 ASN A CA 1
ATOM 1481 C C . ASN A 1 180 ? 2.583 -0.293 -19.850 1.00 94.25 180 ASN A C 1
ATOM 1483 O O . ASN A 1 180 ? 2.300 -0.707 -20.972 1.00 94.25 180 ASN A O 1
ATOM 1487 N N . VAL A 1 181 ? 3.826 0.049 -19.491 1.00 94.38 181 VAL A N 1
ATOM 1488 C CA . VAL A 1 181 ? 4.986 -0.082 -20.387 1.00 94.38 181 VAL A CA 1
ATOM 1489 C C . VAL A 1 181 ? 5.187 -1.539 -20.803 1.00 94.38 181 VAL A C 1
ATOM 1491 O O . VAL A 1 181 ? 5.263 -1.814 -21.996 1.00 94.38 181 VAL A O 1
ATOM 1494 N N . GLU A 1 182 ? 5.192 -2.478 -19.854 1.00 94.75 182 GLU A N 1
ATOM 1495 C CA . GLU A 1 182 ? 5.363 -3.909 -20.145 1.00 94.75 182 GLU A CA 1
ATOM 1496 C C . GLU A 1 182 ? 4.264 -4.442 -21.075 1.00 94.75 182 GLU A C 1
ATOM 1498 O O . GLU A 1 182 ? 4.551 -5.099 -22.075 1.00 94.75 182 GLU A O 1
ATOM 1503 N N . GLU A 1 183 ? 2.997 -4.105 -20.817 1.00 93.50 183 GLU A N 1
ATOM 1504 C CA . GLU A 1 183 ? 1.885 -4.529 -21.678 1.00 93.50 183 GLU A CA 1
ATOM 1505 C C . GLU A 1 183 ? 1.961 -3.932 -23.090 1.00 93.50 183 GLU A C 1
ATOM 1507 O O . GLU A 1 183 ? 1.600 -4.597 -24.064 1.00 93.50 183 GLU A O 1
ATOM 1512 N N . LEU A 1 184 ? 2.430 -2.688 -23.231 1.00 94.56 184 LEU A N 1
ATOM 1513 C CA . LEU A 1 184 ? 2.662 -2.078 -24.540 1.00 94.56 184 LEU A CA 1
ATOM 1514 C C . LEU A 1 184 ? 3.809 -2.780 -25.280 1.00 94.56 184 LEU A C 1
ATOM 1516 O O . LEU A 1 184 ? 3.623 -3.151 -26.438 1.00 94.56 184 LEU A O 1
ATOM 1520 N N . CYS A 1 185 ? 4.939 -3.034 -24.613 1.00 91.62 185 CYS A N 1
ATOM 1521 C CA . CYS A 1 185 ? 6.086 -3.752 -25.175 1.00 91.62 185 CYS A CA 1
ATOM 1522 C C . CYS A 1 185 ? 5.729 -5.175 -25.623 1.00 91.62 185 CYS A C 1
ATOM 1524 O O . CYS A 1 185 ? 6.177 -5.625 -26.677 1.00 91.62 185 CYS A O 1
ATOM 1526 N N . ILE A 1 186 ? 4.898 -5.888 -24.858 1.00 89.88 186 ILE A N 1
ATOM 1527 C CA . ILE A 1 186 ? 4.424 -7.227 -25.230 1.00 89.88 186 ILE A CA 1
ATOM 1528 C C . ILE A 1 186 ? 3.573 -7.157 -26.503 1.00 89.88 186 ILE A C 1
ATOM 1530 O O . ILE A 1 186 ? 3.766 -7.957 -27.420 1.00 89.88 186 ILE A O 1
ATOM 1534 N N . LYS A 1 187 ? 2.652 -6.189 -26.588 1.00 89.50 187 LYS A N 1
ATOM 1535 C CA . LYS A 1 187 ? 1.786 -6.018 -27.765 1.00 89.50 187 LYS A CA 1
ATOM 1536 C C . LYS A 1 187 ? 2.584 -5.680 -29.019 1.00 89.50 187 LYS A C 1
ATOM 1538 O O . LYS A 1 187 ? 2.329 -6.268 -30.064 1.00 89.50 187 LYS A O 1
ATOM 1543 N N . THR A 1 188 ? 3.545 -4.763 -28.925 1.00 90.62 188 THR A N 1
ATOM 1544 C CA . THR A 1 188 ? 4.377 -4.368 -30.071 1.00 90.62 188 THR A CA 1
ATOM 1545 C C . THR A 1 188 ? 5.341 -5.476 -30.490 1.00 90.62 188 THR A C 1
ATOM 1547 O O . THR A 1 188 ? 5.507 -5.703 -31.684 1.00 90.62 188 THR A O 1
ATOM 1550 N N . SER A 1 189 ? 5.900 -6.234 -29.542 1.00 82.69 189 SER A N 1
ATOM 1551 C CA . SER A 1 189 ? 6.763 -7.385 -29.853 1.00 82.69 189 SER A CA 1
ATOM 1552 C C . SER A 1 189 ? 5.993 -8.537 -30.510 1.00 82.69 189 SER A C 1
ATOM 1554 O O . SER A 1 189 ? 6.533 -9.228 -31.367 1.00 82.69 189 SER A O 1
ATOM 1556 N N . GLY A 1 190 ? 4.716 -8.729 -30.158 1.00 62.66 190 GLY A N 1
ATOM 1557 C CA . GLY A 1 190 ? 3.840 -9.707 -30.815 1.00 62.66 190 GLY A CA 1
ATOM 1558 C C . GLY A 1 190 ? 3.392 -9.309 -32.228 1.00 62.66 190 GLY A C 1
ATOM 1559 O O . GLY A 1 190 ? 3.011 -10.176 -33.009 1.00 62.66 190 GLY A O 1
ATOM 1560 N N . LEU A 1 191 ? 3.458 -8.020 -32.578 1.00 55.28 191 LEU A N 1
ATOM 1561 C CA . LEU A 1 191 ? 3.104 -7.496 -33.906 1.00 55.28 191 LEU A CA 1
ATOM 1562 C C . LEU A 1 191 ? 4.256 -7.591 -34.927 1.00 55.28 191 LEU A C 1
ATOM 1564 O O . LEU A 1 191 ? 4.013 -7.435 -36.119 1.00 55.28 191 LEU A O 1
ATOM 1568 N N . GLY A 1 192 ? 5.488 -7.884 -34.492 1.00 45.03 192 GLY A N 1
ATOM 1569 C CA . GLY A 1 192 ? 6.672 -8.017 -35.356 1.00 45.03 192 GLY A CA 1
ATOM 1570 C C . GLY A 1 192 ? 6.847 -9.380 -36.045 1.00 45.03 192 GLY A C 1
ATOM 1571 O O . GLY A 1 192 ? 7.881 -9.611 -36.659 1.00 45.03 192 GLY A O 1
ATOM 1572 N N . GLY A 1 193 ? 5.872 -10.291 -35.935 1.00 42.91 193 GLY A N 1
ATOM 1573 C CA . GLY A 1 193 ? 5.911 -11.637 -36.532 1.00 42.91 193 GLY A CA 1
ATOM 1574 C C . GLY A 1 193 ? 5.405 -11.740 -37.978 1.00 42.91 193 GLY A C 1
ATOM 1575 O O . GLY A 1 193 ? 5.271 -12.849 -38.486 1.00 42.91 193 GLY A O 1
ATOM 1576 N N . PHE A 1 194 ? 5.104 -10.615 -38.629 1.00 44.25 194 PHE A N 1
ATOM 1577 C CA . PHE A 1 194 ? 4.740 -10.554 -40.047 1.00 44.25 194 PHE A CA 1
ATOM 1578 C C . PHE A 1 194 ? 5.661 -9.565 -40.767 1.00 44.25 194 PHE A C 1
ATOM 1580 O O . PHE A 1 194 ? 5.308 -8.402 -40.961 1.00 44.25 194 PHE A O 1
ATOM 1587 N N . ALA A 1 195 ? 6.851 -10.032 -41.128 1.00 35.69 195 ALA A N 1
ATOM 1588 C CA . ALA A 1 195 ? 7.708 -9.434 -42.145 1.00 35.69 195 ALA A CA 1
ATOM 1589 C C . ALA A 1 195 ? 8.421 -10.562 -42.893 1.00 35.69 195 ALA A C 1
ATOM 1591 O O . ALA A 1 195 ? 8.876 -11.507 -42.208 1.00 35.69 195 ALA A O 1
#

Radius of gyration: 22.2 Å; Cα contacts (8 Å, |Δi|>4): 151; chains: 1; bounding box: 60×32×81 Å

Mean predicted aligned error: 5.97 Å

Secondary structure (DSSP, 8-state):
-HHHHHHTT--HHHHHHHHHHHHHHHHHHHHHHHHHHTHHHHHHHHHIIIIIHHHHHHHSTT---HHHHHHH--SHHHHHHHHHHHHHHHHHHHHHHHHHTT-S-TTGGG-HHHHHHHHHHHHHHHHHHHHHHHHTTHHHHH--IIIIIS-HHHHHHHHHHHHHTTPPTT---GGGHHHHHHHHHHHHHHHTT--

pLDDT: mean 90.29, std 10.63, range [35.69, 98.31]

Organism: NCBI:txid425828

Solvent-accessible surface area (backbone atoms only — not comparable to full-atom values): 10807 Å² total; per-residue (Å²): 110,73,69,61,45,52,74,68,72,51,51,72,65,57,53,50,53,51,49,54,53,50,54,50,50,54,48,15,54,53,44,42,53,57,54,59,65,46,46,62,58,50,51,52,44,48,47,42,52,64,48,56,49,39,50,50,22,68,68,35,94,82,62,36,55,55,61,57,44,53,51,69,48,85,46,71,68,39,49,52,51,48,52,41,48,51,55,47,49,52,55,41,46,51,53,50,52,35,55,74,70,62,43,41,54,90,61,54,65,72,35,63,72,52,27,54,51,33,42,54,48,31,55,62,46,39,44,55,51,45,33,54,39,58,65,70,47,42,44,80,80,60,39,54,45,89,79,64,57,61,60,65,52,51,59,49,25,50,51,30,39,27,58,76,70,71,46,64,88,82,70,81,52,76,39,50,49,63,53,55,50,51,55,50,52,51,54,55,62,66,62,66,79,78,127

Foldseek 3Di:
DVVVVVVVVDDPVRVVVVVVVVVLVVQQVVVVVVLVVCVVVLVVLLCCLVPVLQVCCCPDPVNDGSLVCLLVCPDPSSVSNVVSLVVNVVSLVVVVVCVVVVRHDPCQLQPPVLLVSLVSCLQRSLSSQLSVCVSVPVCVVQNQCVPGVPDPSSLSSQVSNCVNVVHDRPPPCNSVVVSVVVVVVVVVVVVPPPD